Protein AF-A0A528J807-F1 (afdb_monomer_lite)

Foldseek 3Di:
DDDDDPDDDPDDPDDDQKDFLVRVCVVVVHDSVVVVVCCVVVLAPFFDDDPPGTIDGPVRRVVSVVVDDDPPDDDDPVVVVVVVVVPPDDDQDFAPQRHGDFPPDPPTPVVVVCVVLVHDRNPDHPVVVVVSVVVVVVVVLVCLLVDDDDPLLLQQLVQLPVVNAFDWDFPVSRPSCDPVSQSSCVSNVQKDFDADPVGRVDTGTIGGHPVNNVVNVVVVVVVD

Sequence (224 aa):
MIKSKAQVQGSRPSFRLALSRNDLAIAIGVSTSSIDVMVTEGALPPPRKWHSRKLWLIAEVEAHLNEWPVDGEERTPNQIDAILDRHKPQEQQTGPGGYAIPSGNKDDWLQRYYDRLGFDPHTMGHDEMRELHKAAEQRWLASIPGSPLLRLERQALTQLAEHGPSVQVNTRDIKNCGPNTQDRLRARGYLETVPHHKYPESVGALILTDAGYAAFRELDAKQS

Radius of gyration: 32.48 Å; chains: 1; bounding box: 89×44×78 Å

pLDDT: mean 81.95, std 13.63, range [36.12, 95.0]

Structure (mmCIF, N/CA/C/O backbone):
data_AF-A0A528J807-F1
#
_entry.id   AF-A0A528J807-F1
#
loop_
_atom_site.group_PDB
_atom_site.id
_atom_site.type_symbol
_atom_site.label_atom_id
_atom_site.label_alt_id
_atom_site.label_comp_id
_atom_site.label_asym_id
_atom_site.label_entity_id
_atom_site.label_seq_id
_atom_site.pdbx_PDB_ins_code
_atom_site.Cartn_x
_atom_site.Cartn_y
_atom_site.Cartn_z
_atom_site.occupancy
_atom_site.B_iso_or_equiv
_atom_site.auth_seq_id
_atom_site.auth_comp_id
_atom_site.auth_asym_id
_atom_site.auth_atom_id
_atom_site.pdbx_PDB_model_num
ATOM 1 N N . MET A 1 1 ? 66.467 22.686 16.097 1.00 36.12 1 MET A N 1
ATOM 2 C CA . MET A 1 1 ? 65.726 21.421 15.886 1.00 36.12 1 MET A CA 1
ATOM 3 C C . MET A 1 1 ? 64.394 21.740 15.219 1.00 36.12 1 MET A C 1
ATOM 5 O O . MET A 1 1 ? 63.486 22.196 15.897 1.00 36.12 1 MET A O 1
ATOM 9 N N . ILE A 1 2 ? 64.289 21.557 13.902 1.00 38.75 2 ILE A N 1
ATOM 10 C CA . ILE A 1 2 ? 63.041 21.736 13.143 1.00 38.75 2 ILE A CA 1
ATOM 11 C C . ILE A 1 2 ? 62.663 20.349 12.621 1.00 38.75 2 ILE A C 1
ATOM 13 O O . ILE A 1 2 ? 63.442 19.725 11.904 1.00 38.75 2 ILE A O 1
ATOM 17 N N . LYS A 1 3 ? 61.518 19.818 13.061 1.00 40.81 3 LYS A N 1
ATOM 18 C CA . LYS A 1 3 ? 61.021 18.503 12.636 1.00 40.81 3 LYS A CA 1
ATOM 19 C C . LYS A 1 3 ? 60.390 18.630 11.247 1.00 40.81 3 LYS A C 1
ATOM 21 O O . LYS A 1 3 ? 59.252 19.074 11.137 1.00 40.81 3 LYS A O 1
ATOM 26 N N . SER A 1 4 ? 61.097 18.195 10.209 1.00 41.31 4 SER A N 1
ATOM 27 C CA . SER A 1 4 ? 60.498 17.944 8.894 1.00 41.31 4 SER A CA 1
ATOM 28 C C . SER A 1 4 ? 59.750 16.610 8.922 1.00 41.31 4 SER A C 1
ATOM 30 O O . SER A 1 4 ? 60.365 15.548 8.991 1.00 41.31 4 SER A O 1
ATOM 32 N N . LYS A 1 5 ? 58.414 16.652 8.869 1.00 44.94 5 LYS A N 1
ATOM 33 C CA . LYS A 1 5 ? 57.589 15.493 8.499 1.00 44.94 5 LYS A CA 1
ATOM 34 C C . LYS A 1 5 ? 57.537 15.433 6.972 1.00 44.94 5 LYS A C 1
ATOM 36 O O . LYS A 1 5 ? 56.722 16.109 6.356 1.00 44.94 5 LYS A O 1
ATOM 41 N N . ALA A 1 6 ? 58.409 14.632 6.368 1.00 46.41 6 ALA A N 1
ATOM 42 C CA . ALA A 1 6 ? 58.211 14.185 4.996 1.00 46.41 6 ALA A CA 1
ATOM 43 C C . ALA A 1 6 ? 57.106 13.121 5.015 1.00 46.41 6 ALA A C 1
ATOM 45 O O . ALA A 1 6 ? 57.299 12.020 5.533 1.00 46.41 6 ALA A O 1
ATOM 46 N N . GLN A 1 7 ? 55.921 13.481 4.526 1.00 43.28 7 GLN A N 1
ATOM 47 C CA . GLN A 1 7 ? 54.816 12.548 4.371 1.00 43.28 7 GLN A CA 1
ATOM 48 C C . GLN A 1 7 ? 54.927 11.903 2.987 1.00 43.28 7 GLN A C 1
ATOM 50 O O . GLN A 1 7 ? 54.874 12.574 1.961 1.00 43.28 7 GLN A O 1
ATOM 55 N N . VAL A 1 8 ? 55.123 10.588 2.992 1.00 50.47 8 VAL A N 1
ATOM 56 C CA . VAL A 1 8 ? 55.092 9.712 1.822 1.00 50.47 8 VAL A CA 1
ATOM 57 C C . VAL A 1 8 ? 53.735 9.864 1.127 1.00 50.47 8 VAL A C 1
ATOM 59 O O . VAL A 1 8 ? 52.706 9.561 1.727 1.00 50.47 8 VAL A O 1
ATOM 62 N N . GLN A 1 9 ? 53.717 10.307 -0.131 1.00 46.09 9 GLN A N 1
ATOM 63 C CA . GLN A 1 9 ? 52.536 10.223 -0.994 1.00 46.09 9 GLN A CA 1
ATOM 64 C C . GLN A 1 9 ? 52.873 9.444 -2.264 1.00 46.09 9 GLN A C 1
ATOM 66 O O . GLN A 1 9 ? 53.122 10.000 -3.327 1.00 46.09 9 GLN A O 1
ATOM 71 N N . GLY A 1 10 ? 52.831 8.119 -2.144 1.00 54.16 10 GLY A N 1
ATOM 72 C CA . GLY A 1 10 ? 52.397 7.278 -3.251 1.00 54.16 10 GLY A CA 1
ATOM 73 C C . GLY A 1 10 ? 50.872 7.239 -3.229 1.00 54.16 10 GLY A C 1
ATOM 74 O O . GLY A 1 10 ? 50.296 6.448 -2.489 1.00 54.16 10 GLY A O 1
ATOM 75 N N . SER A 1 11 ? 50.212 8.109 -3.993 1.00 50.88 11 SER A N 1
ATOM 76 C CA . SER A 1 11 ? 48.769 8.013 -4.224 1.00 50.88 11 SER A CA 1
ATOM 77 C C . SER A 1 11 ? 48.566 7.444 -5.621 1.00 50.88 11 SER A C 1
ATOM 79 O O . SER A 1 11 ? 48.770 8.141 -6.613 1.00 50.88 11 SER A O 1
ATOM 81 N N . ARG A 1 12 ? 48.211 6.158 -5.722 1.00 49.75 12 ARG A N 1
ATOM 82 C CA . ARG A 1 12 ? 47.624 5.644 -6.967 1.00 49.75 12 ARG A CA 1
ATOM 83 C C . ARG A 1 12 ? 46.365 6.482 -7.225 1.00 49.75 12 ARG A C 1
ATOM 85 O O . ARG A 1 12 ? 45.580 6.623 -6.285 1.00 49.75 12 ARG A O 1
ATOM 92 N N . PRO A 1 13 ? 46.157 7.058 -8.421 1.00 56.09 13 PRO A N 1
ATOM 93 C CA . PRO A 1 13 ? 44.942 7.813 -8.678 1.00 56.09 13 PRO A CA 1
ATOM 94 C C . PRO A 1 13 ? 43.745 6.890 -8.448 1.00 56.09 13 PRO A C 1
ATOM 96 O O . PRO A 1 13 ? 43.687 5.788 -8.995 1.00 56.09 13 PRO A O 1
ATOM 99 N N . SER A 1 14 ? 42.823 7.315 -7.584 1.00 60.38 14 SER A N 1
ATOM 100 C CA . SER A 1 14 ? 41.566 6.612 -7.345 1.00 60.38 14 SER A CA 1
ATOM 101 C C . SER A 1 14 ? 40.900 6.338 -8.690 1.00 60.38 14 SER A C 1
ATOM 103 O O . SER A 1 14 ? 40.744 7.273 -9.478 1.00 60.38 14 SER A O 1
ATOM 105 N N . PHE A 1 15 ? 40.509 5.090 -8.957 1.00 62.94 15 PHE A N 1
ATOM 106 C CA . PHE A 1 15 ? 39.756 4.747 -10.163 1.00 62.94 15 PHE A CA 1
ATOM 107 C C . PHE A 1 15 ? 38.496 5.619 -10.214 1.00 62.94 15 PHE A C 1
ATOM 109 O O . PHE A 1 15 ? 37.601 5.491 -9.375 1.00 62.94 15 PHE A O 1
ATOM 116 N N . ARG A 1 16 ? 38.455 6.569 -11.151 1.00 76.38 16 ARG A N 1
ATOM 117 C CA . ARG A 1 16 ? 37.279 7.411 -11.374 1.00 76.38 16 ARG A CA 1
ATOM 118 C C . ARG A 1 16 ? 36.367 6.663 -12.334 1.00 76.38 16 ARG A C 1
ATOM 120 O O . ARG A 1 16 ? 36.826 6.192 -13.359 1.00 76.38 16 ARG A O 1
ATOM 127 N N . LEU A 1 17 ? 35.086 6.543 -11.997 1.00 84.31 17 LEU A N 1
ATOM 128 C CA . LEU A 1 17 ? 34.081 5.946 -12.890 1.00 84.31 17 LEU A CA 1
ATOM 129 C C . LEU A 1 17 ? 33.379 7.002 -13.754 1.00 84.31 17 LEU A C 1
ATOM 131 O O . LEU A 1 17 ? 32.811 6.683 -14.796 1.00 84.31 17 LEU A O 1
ATOM 135 N N . ALA A 1 18 ? 33.421 8.263 -13.319 1.00 88.06 18 ALA A N 1
ATOM 136 C CA . ALA A 1 18 ? 32.787 9.375 -14.001 1.00 88.06 18 ALA A CA 1
ATOM 137 C C . ALA A 1 18 ? 33.628 10.653 -13.908 1.00 88.06 18 ALA A C 1
ATOM 139 O O . ALA A 1 18 ? 34.333 10.876 -12.918 1.00 88.06 18 ALA A O 1
ATOM 140 N N . LEU A 1 19 ? 33.510 11.502 -14.926 1.00 90.38 19 LEU A N 1
ATOM 141 C CA . LEU A 1 19 ? 34.183 12.790 -15.041 1.00 90.38 19 LEU A CA 1
ATOM 142 C C . LEU A 1 19 ? 33.174 13.930 -14.907 1.00 90.38 19 LEU A C 1
ATOM 144 O O . LEU A 1 19 ? 32.055 13.871 -15.427 1.00 90.38 19 LEU A O 1
ATOM 148 N N . SER A 1 20 ? 33.580 14.985 -14.198 1.00 91.56 20 SER A N 1
ATOM 149 C CA . SER A 1 20 ? 32.882 16.267 -14.264 1.00 91.56 20 SER A CA 1
ATOM 150 C C . SER A 1 20 ? 33.166 16.944 -15.607 1.00 91.56 20 SER A C 1
ATOM 152 O O . SER A 1 20 ?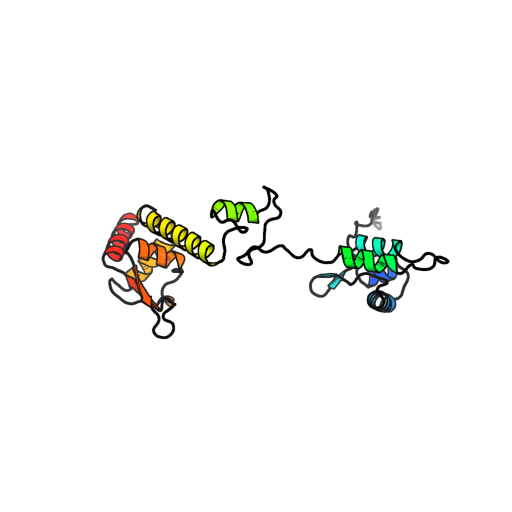 34.134 16.605 -16.284 1.00 91.56 20 SER A O 1
ATOM 154 N N . ARG A 1 21 ? 32.367 17.951 -15.978 1.00 90.88 21 ARG A N 1
ATOM 155 C CA . ARG A 1 21 ? 32.590 18.731 -17.210 1.00 90.88 21 ARG A CA 1
ATOM 156 C C . ARG A 1 21 ? 34.025 19.264 -17.329 1.00 90.88 21 ARG A C 1
ATOM 158 O O . ARG A 1 21 ? 34.594 19.239 -18.413 1.00 90.88 21 ARG A O 1
ATOM 165 N N . ASN A 1 22 ? 34.598 19.738 -16.222 1.00 89.88 22 ASN A N 1
ATOM 166 C CA . ASN A 1 22 ? 35.954 20.287 -16.208 1.00 89.88 22 ASN A CA 1
ATOM 167 C C . ASN A 1 22 ? 37.004 19.184 -16.349 1.00 89.88 22 ASN A C 1
ATOM 169 O O . ASN A 1 22 ? 37.944 19.345 -17.117 1.00 89.88 22 ASN A O 1
ATOM 173 N N . ASP A 1 23 ? 36.828 18.059 -15.650 1.00 89.62 23 ASP A N 1
ATOM 174 C CA . ASP A 1 23 ? 37.752 16.928 -15.773 1.00 89.62 23 ASP A CA 1
ATOM 175 C C . ASP A 1 23 ? 37.720 16.333 -17.188 1.00 89.62 23 ASP A C 1
ATOM 177 O O . ASP A 1 23 ? 38.763 15.975 -17.720 1.00 89.62 23 ASP A O 1
ATOM 181 N N . LEU A 1 24 ? 36.538 16.263 -17.811 1.00 90.69 24 LEU A N 1
ATOM 182 C CA . LEU A 1 24 ? 36.368 15.782 -19.182 1.00 90.69 24 LEU A CA 1
ATOM 183 C C . LEU A 1 24 ? 37.059 16.704 -20.195 1.00 90.69 24 LEU A C 1
ATOM 185 O O . LEU A 1 24 ? 37.769 16.229 -21.075 1.00 90.69 24 LEU A O 1
ATOM 189 N N . ALA A 1 25 ? 36.895 18.019 -20.036 1.00 91.62 25 ALA A N 1
ATOM 190 C CA . ALA A 1 25 ? 37.569 19.016 -20.864 1.00 91.62 25 ALA A CA 1
ATOM 191 C C . ALA A 1 25 ? 39.100 18.892 -20.766 1.00 91.62 25 ALA A C 1
ATOM 193 O O . ALA A 1 25 ? 39.785 18.880 -21.786 1.00 91.62 25 ALA A O 1
ATOM 194 N N . ILE A 1 26 ? 39.626 18.714 -19.547 1.00 90.69 26 ILE A N 1
ATOM 195 C CA . ILE A 1 26 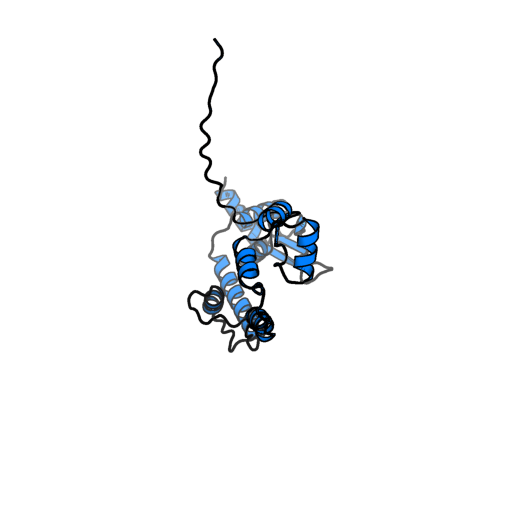? 41.060 18.497 -19.307 1.00 90.69 26 ILE A CA 1
ATOM 196 C C . ILE A 1 26 ? 41.532 17.176 -19.927 1.00 90.69 26 ILE A C 1
ATOM 198 O O . ILE A 1 26 ? 42.592 17.149 -20.542 1.00 90.69 26 ILE A O 1
ATOM 202 N N . ALA A 1 27 ? 40.757 16.097 -19.782 1.00 88.19 27 ALA A N 1
ATOM 203 C CA . ALA A 1 27 ? 41.124 14.774 -20.283 1.00 88.19 27 ALA A CA 1
ATOM 204 C C . ALA A 1 27 ? 41.200 14.716 -21.817 1.00 88.19 27 ALA A C 1
ATOM 206 O O . ALA A 1 27 ? 42.088 14.062 -22.352 1.00 88.19 27 ALA A O 1
ATOM 207 N N . ILE A 1 28 ? 40.294 15.411 -22.511 1.00 88.12 28 ILE A N 1
ATOM 208 C CA . ILE A 1 28 ? 40.266 15.476 -23.982 1.00 88.12 28 ILE A CA 1
ATOM 209 C C . ILE A 1 28 ? 41.215 16.570 -24.513 1.00 88.12 28 ILE A C 1
ATOM 211 O O . ILE A 1 28 ? 41.674 16.495 -25.648 1.00 88.12 28 ILE A O 1
ATOM 215 N N . GLY A 1 29 ? 41.539 17.580 -23.699 1.00 90.44 29 GLY A N 1
ATOM 216 C CA . GLY A 1 29 ? 42.381 18.711 -24.104 1.00 90.44 29 GLY A CA 1
ATOM 217 C C . GLY A 1 29 ? 41.613 19.829 -24.817 1.00 90.44 29 GLY A C 1
ATOM 218 O O . GLY A 1 29 ? 42.177 20.532 -25.651 1.00 90.44 29 GLY A O 1
ATOM 219 N N . VAL A 1 30 ? 40.328 20.009 -24.496 1.00 91.69 30 VAL A N 1
ATOM 220 C CA . VAL A 1 30 ? 39.450 21.031 -25.095 1.00 91.69 30 VAL A CA 1
ATOM 221 C C . VAL A 1 30 ? 38.915 22.010 -24.050 1.00 91.69 30 VAL A C 1
ATOM 223 O O . VAL A 1 30 ? 39.024 21.794 -22.844 1.00 91.69 30 VAL A O 1
ATOM 226 N N . SER A 1 31 ? 38.310 23.111 -24.503 1.00 92.00 31 SER A N 1
ATOM 227 C CA . SER A 1 31 ? 37.643 24.053 -23.599 1.00 92.00 31 SER A CA 1
ATOM 228 C C . SER A 1 31 ? 36.352 23.463 -23.020 1.00 92.00 31 SER A C 1
ATOM 230 O O . SER A 1 31 ? 35.681 22.633 -23.638 1.00 92.00 31 SER A O 1
ATOM 232 N N . THR A 1 32 ? 35.943 23.930 -21.840 1.00 89.81 32 THR A N 1
ATOM 233 C CA . THR A 1 32 ? 34.692 23.475 -21.217 1.00 89.81 32 THR A CA 1
ATOM 234 C C . THR A 1 32 ? 33.466 23.832 -22.053 1.00 89.81 32 THR A C 1
ATOM 236 O O . THR A 1 32 ? 32.495 23.078 -22.026 1.00 89.81 32 THR A O 1
ATOM 239 N N . SER A 1 33 ? 33.475 24.942 -22.799 1.00 89.06 33 SER A N 1
ATOM 240 C CA . SER A 1 33 ? 32.413 25.308 -23.749 1.00 89.06 33 SER A CA 1
ATOM 241 C C . SER A 1 33 ? 32.377 24.385 -24.964 1.00 89.06 33 SER A C 1
ATOM 243 O O . SER A 1 33 ? 31.288 24.007 -25.382 1.00 89.06 33 SER A O 1
ATOM 245 N N . SER A 1 34 ? 33.537 23.950 -25.468 1.00 89.00 34 SER A N 1
ATOM 246 C CA . SER A 1 34 ? 33.618 22.986 -26.575 1.00 89.00 34 SER A CA 1
ATOM 247 C C . SER A 1 34 ? 32.953 21.656 -26.231 1.00 89.00 34 SER A C 1
ATOM 249 O O . SER A 1 34 ? 32.291 21.086 -27.084 1.00 89.00 34 SER A O 1
ATOM 251 N N . ILE A 1 35 ? 33.032 21.200 -24.976 1.00 90.69 35 ILE A N 1
ATOM 252 C CA . ILE A 1 35 ? 32.328 19.982 -24.540 1.00 90.69 35 ILE A CA 1
ATOM 253 C C . ILE A 1 35 ? 30.813 20.088 -24.754 1.00 90.69 35 ILE A C 1
ATOM 255 O O . ILE A 1 35 ? 30.203 19.134 -25.224 1.00 90.69 35 ILE A O 1
ATOM 259 N N . ASP A 1 36 ? 30.195 21.229 -24.434 1.00 88.00 36 ASP A N 1
ATOM 260 C CA . ASP A 1 36 ? 28.750 21.391 -24.647 1.00 88.00 36 ASP A CA 1
ATOM 261 C C . ASP A 1 36 ? 28.414 21.349 -26.147 1.00 88.00 36 ASP A C 1
ATOM 263 O O . ASP A 1 36 ? 27.433 20.714 -26.525 1.00 88.00 36 ASP A O 1
ATOM 267 N N . VAL A 1 37 ? 29.252 21.968 -26.988 1.00 88.50 37 VAL A N 1
ATOM 268 C CA . VAL A 1 37 ? 29.098 21.956 -28.452 1.00 88.50 37 VAL A CA 1
ATOM 269 C C . VAL A 1 37 ? 29.221 20.533 -29.006 1.00 88.50 37 VAL A C 1
ATOM 271 O O . VAL A 1 37 ? 28.358 20.079 -29.750 1.00 88.50 37 VAL A O 1
ATOM 274 N N . MET A 1 38 ? 30.216 19.773 -28.553 1.00 83.69 38 MET A N 1
ATOM 275 C CA . MET A 1 38 ? 30.430 18.384 -28.970 1.00 83.69 38 MET A CA 1
ATOM 276 C C . MET A 1 38 ? 29.285 17.462 -28.547 1.00 83.69 38 MET A C 1
ATOM 278 O O . MET A 1 38 ? 28.947 16.526 -29.266 1.00 83.69 38 MET A O 1
ATOM 282 N N . VAL A 1 39 ? 28.652 17.729 -27.403 1.00 88.62 39 VAL A N 1
ATOM 283 C CA . VAL A 1 39 ? 27.429 17.020 -27.003 1.00 88.62 39 VAL A CA 1
ATOM 284 C C . VAL A 1 39 ? 26.259 17.397 -27.913 1.00 88.62 39 VAL A C 1
ATOM 286 O O . VAL A 1 39 ? 25.484 16.523 -28.290 1.00 88.62 39 VAL A O 1
ATOM 289 N N . THR A 1 40 ? 26.120 18.672 -28.297 1.00 84.88 40 THR A N 1
ATOM 290 C CA . THR A 1 40 ? 25.054 19.090 -29.227 1.00 84.88 40 THR A CA 1
ATOM 291 C C . THR A 1 40 ? 25.244 18.558 -30.645 1.00 84.88 40 THR A C 1
ATOM 293 O O . THR A 1 40 ? 24.260 18.255 -31.311 1.00 84.88 40 THR A O 1
ATOM 296 N N . GLU A 1 41 ? 26.488 18.396 -31.089 1.00 80.19 41 GLU A N 1
ATOM 297 C CA . GLU A 1 41 ? 26.848 17.842 -32.400 1.00 80.19 41 GLU A CA 1
ATOM 298 C C . GLU A 1 41 ? 26.832 16.304 -32.420 1.00 80.19 41 GLU A C 1
ATOM 300 O O . GLU A 1 41 ? 27.034 15.695 -33.468 1.00 80.19 41 GLU A O 1
ATOM 305 N N . GLY A 1 42 ? 26.599 15.661 -31.269 1.00 82.12 42 GLY A N 1
ATOM 306 C CA . GLY A 1 42 ? 26.588 14.203 -31.136 1.00 82.12 42 GLY A CA 1
ATOM 307 C C . GLY A 1 42 ? 27.976 13.555 -31.168 1.00 82.12 42 GLY A C 1
ATOM 308 O O . GLY A 1 42 ? 28.079 12.338 -31.276 1.00 82.12 42 GLY A O 1
ATOM 309 N N . ALA A 1 43 ? 29.052 14.338 -31.063 1.00 82.19 43 ALA A N 1
ATOM 310 C CA . ALA A 1 43 ? 30.418 13.828 -30.958 1.00 82.19 43 ALA A CA 1
ATOM 311 C C . ALA A 1 43 ? 30.730 13.248 -29.564 1.00 82.19 43 ALA A C 1
ATOM 313 O O . ALA A 1 43 ? 31.622 12.414 -29.429 1.00 82.19 43 ALA A O 1
ATOM 314 N N . LEU A 1 44 ? 30.003 13.666 -28.522 1.00 87.94 44 LEU A N 1
ATOM 315 C CA . LEU A 1 44 ? 30.109 13.125 -27.162 1.00 87.94 44 LEU A CA 1
ATOM 316 C C . LEU A 1 44 ? 28.733 12.733 -26.607 1.00 87.94 44 LEU A C 1
ATOM 318 O O . LEU A 1 44 ? 27.731 13.361 -26.959 1.00 87.94 44 LEU A O 1
ATOM 322 N N . PRO A 1 45 ? 28.671 11.760 -25.676 1.00 89.25 45 PRO A N 1
ATOM 323 C CA . PRO A 1 45 ? 27.409 11.344 -25.086 1.00 89.25 45 PRO A CA 1
ATOM 324 C C . PRO A 1 45 ? 26.811 12.449 -24.197 1.00 89.25 45 PRO A C 1
ATOM 326 O O . PRO A 1 45 ? 27.544 13.253 -23.601 1.00 89.25 45 PRO A O 1
ATOM 329 N N . PRO A 1 46 ? 25.476 12.489 -24.044 1.00 90.12 46 PRO A N 1
ATOM 330 C CA . PRO A 1 46 ? 24.827 13.437 -23.151 1.00 90.12 46 PRO A CA 1
ATOM 331 C C . PRO A 1 46 ? 25.190 13.160 -21.680 1.00 90.12 46 PRO A C 1
ATOM 333 O O . PRO A 1 46 ? 25.313 12.005 -21.270 1.00 90.12 46 PRO A O 1
ATOM 336 N N . PRO A 1 47 ? 25.319 14.201 -20.834 1.00 92.25 47 PRO A N 1
ATOM 337 C CA . PRO A 1 47 ? 25.657 14.017 -19.429 1.00 92.25 47 PRO A CA 1
ATOM 338 C C . PRO A 1 47 ? 24.546 13.312 -18.657 1.00 92.25 47 PRO A C 1
ATOM 340 O O . PRO A 1 47 ? 23.373 13.698 -18.722 1.00 92.25 47 PRO A O 1
ATOM 343 N N . ARG A 1 48 ? 24.939 12.388 -17.781 1.00 90.56 48 ARG A N 1
ATOM 344 C CA . ARG A 1 48 ? 24.062 11.861 -16.736 1.00 90.56 48 ARG A CA 1
ATOM 345 C C . ARG A 1 48 ? 23.919 12.895 -15.623 1.00 90.56 48 ARG A C 1
ATOM 347 O O . ARG A 1 48 ? 24.879 13.565 -15.232 1.00 90.56 48 ARG A O 1
ATOM 354 N N . LYS A 1 49 ? 22.700 13.046 -15.108 1.00 91.75 49 LYS A N 1
ATOM 355 C CA . LYS A 1 49 ? 22.391 13.994 -14.032 1.00 91.75 49 LYS A CA 1
ATOM 356 C C . LYS A 1 49 ? 22.340 13.262 -12.694 1.00 91.75 49 LYS A C 1
ATOM 358 O O . LYS A 1 49 ? 21.519 12.369 -12.517 1.00 91.75 49 LYS A O 1
ATOM 363 N N . TRP A 1 50 ? 23.184 13.672 -11.749 1.00 85.56 50 TRP A N 1
ATOM 364 C CA . TRP A 1 50 ? 23.097 13.274 -10.342 1.00 85.56 50 TRP A CA 1
ATOM 365 C C . TRP A 1 50 ? 22.815 14.518 -9.499 1.00 85.56 50 TRP A C 1
ATOM 367 O O . TRP A 1 50 ? 23.690 15.371 -9.320 1.00 85.56 50 TRP A O 1
ATOM 377 N N . HIS A 1 51 ? 21.578 14.651 -9.015 1.00 88.56 51 HIS A N 1
ATOM 378 C CA . HIS A 1 51 ? 21.049 15.906 -8.469 1.00 88.56 51 HIS A CA 1
ATOM 379 C C . HIS A 1 51 ? 21.297 17.085 -9.431 1.00 88.56 51 HIS A C 1
ATOM 381 O O . HIS A 1 51 ? 20.822 17.074 -10.564 1.00 88.56 51 HIS A O 1
ATOM 387 N N . SER A 1 52 ? 22.060 18.092 -9.000 1.00 84.31 52 SER A N 1
ATOM 388 C CA . SER A 1 52 ? 22.433 19.264 -9.794 1.00 84.31 52 SER A CA 1
ATOM 389 C C . SER A 1 52 ? 23.707 19.074 -10.628 1.00 84.31 52 SER A C 1
ATOM 391 O O . SER A 1 52 ? 24.087 19.977 -11.373 1.00 84.31 52 SER A O 1
ATOM 393 N N . ARG A 1 53 ? 24.392 17.926 -10.518 1.00 84.94 53 ARG A N 1
ATOM 394 C CA . ARG A 1 53 ? 25.685 17.683 -11.174 1.00 84.94 53 ARG A CA 1
ATOM 395 C C . ARG A 1 53 ? 25.517 16.946 -12.497 1.00 84.94 53 ARG A C 1
ATOM 397 O O . ARG A 1 53 ? 24.752 15.989 -12.592 1.00 84.94 53 ARG A O 1
ATOM 404 N N . LYS A 1 54 ? 26.289 17.378 -13.493 1.00 92.12 54 LYS A N 1
ATOM 405 C CA . LYS A 1 54 ? 26.456 16.705 -14.785 1.00 92.12 54 LYS A CA 1
ATOM 406 C C . LYS A 1 54 ? 27.713 15.839 -14.736 1.00 92.12 54 LYS A C 1
ATOM 408 O O . LYS A 1 54 ? 28.789 16.359 -14.433 1.00 92.12 54 LYS A O 1
ATOM 413 N N . LEU A 1 55 ? 27.554 14.548 -15.002 1.00 92.44 55 LEU A N 1
ATOM 414 C CA . LEU A 1 55 ? 28.612 13.546 -14.960 1.00 92.44 55 LEU A CA 1
ATOM 415 C C . LEU A 1 55 ? 28.626 12.749 -16.265 1.00 92.44 55 LEU A C 1
ATOM 417 O O . LEU A 1 55 ? 27.570 12.370 -16.771 1.00 92.44 55 LEU A O 1
ATOM 421 N N . TRP A 1 56 ? 29.820 12.462 -16.768 1.00 92.56 56 TRP A N 1
ATOM 422 C CA . TRP A 1 56 ? 30.038 11.588 -17.918 1.00 92.56 56 TRP A CA 1
ATOM 423 C C . TRP A 1 56 ? 30.702 10.306 -17.454 1.00 92.56 56 TRP A C 1
ATOM 425 O O . TRP A 1 56 ? 31.688 10.370 -16.722 1.00 92.56 56 TRP A O 1
ATOM 435 N N . LEU A 1 57 ? 30.170 9.151 -17.848 1.00 91.00 57 LEU A N 1
ATOM 436 C CA . LEU A 1 57 ? 30.809 7.875 -17.544 1.00 91.00 57 LEU A CA 1
ATOM 437 C C . LEU A 1 57 ? 32.030 7.695 -18.438 1.00 91.00 57 LEU A C 1
ATOM 439 O O . LEU A 1 57 ? 31.947 7.919 -19.643 1.00 91.00 57 LEU A O 1
ATOM 443 N N . ILE A 1 58 ? 33.147 7.267 -17.850 1.00 88.38 58 ILE A N 1
ATOM 444 C CA . ILE A 1 58 ? 34.400 7.102 -18.599 1.00 88.38 58 ILE A CA 1
ATOM 445 C C . ILE A 1 58 ? 34.223 6.085 -19.727 1.00 88.38 58 ILE A C 1
ATOM 447 O O . ILE A 1 58 ? 34.557 6.392 -20.861 1.00 88.38 58 ILE A O 1
ATOM 451 N N . ALA A 1 59 ? 33.588 4.945 -19.447 1.00 84.75 59 ALA A N 1
ATOM 452 C CA . ALA A 1 59 ? 33.355 3.903 -20.447 1.00 84.75 59 ALA A CA 1
ATOM 453 C C . ALA A 1 59 ? 32.526 4.386 -21.655 1.00 84.75 59 ALA A C 1
ATOM 455 O O . ALA A 1 59 ? 32.791 3.987 -22.783 1.00 84.75 59 ALA A O 1
ATOM 456 N N . GLU A 1 60 ? 31.534 5.258 -21.440 1.00 83.81 60 GLU A N 1
ATOM 457 C CA . GLU A 1 60 ? 30.707 5.800 -22.531 1.00 83.81 60 GLU A CA 1
ATOM 458 C C . GLU A 1 60 ? 31.486 6.806 -23.381 1.00 83.81 60 GLU A C 1
ATOM 460 O O . GLU A 1 60 ? 31.356 6.815 -24.604 1.00 83.81 60 GLU A O 1
ATOM 465 N N . VAL A 1 61 ? 32.304 7.642 -22.733 1.00 87.62 61 VAL A N 1
ATOM 466 C CA . VAL A 1 61 ? 33.179 8.602 -23.415 1.00 87.62 61 VAL A CA 1
ATOM 467 C C . VAL A 1 61 ? 34.258 7.872 -24.211 1.00 87.62 61 VAL A C 1
ATOM 469 O O . VAL A 1 61 ? 34.464 8.204 -25.370 1.00 87.62 61 VAL A O 1
ATOM 472 N N . GLU A 1 62 ? 34.911 6.864 -23.630 1.00 85.81 62 GLU A N 1
ATOM 473 C CA . GLU A 1 62 ? 35.913 6.040 -24.318 1.00 85.81 62 GLU A CA 1
ATOM 474 C C . GLU A 1 62 ? 35.321 5.330 -25.539 1.00 85.81 62 GLU A C 1
ATOM 476 O O . GLU A 1 62 ? 35.944 5.327 -26.598 1.00 85.81 62 GLU A O 1
ATOM 481 N N . ALA A 1 63 ? 34.105 4.784 -25.425 1.00 83.06 63 ALA A N 1
ATOM 482 C CA . ALA A 1 63 ? 33.407 4.189 -26.561 1.00 83.06 63 ALA A CA 1
ATOM 483 C C . ALA A 1 63 ? 33.183 5.209 -27.689 1.00 83.06 63 ALA A C 1
ATOM 485 O O . ALA A 1 63 ? 33.542 4.933 -28.828 1.00 83.06 63 ALA A O 1
ATOM 486 N N . HIS A 1 64 ? 32.695 6.414 -27.369 1.00 82.75 64 HIS A N 1
ATOM 487 C CA . HIS A 1 64 ? 32.489 7.462 -28.376 1.00 82.75 64 HIS A CA 1
ATOM 488 C C . HIS A 1 64 ? 33.800 7.931 -29.009 1.00 82.75 64 HIS A C 1
ATOM 490 O O . HIS A 1 64 ? 33.843 8.136 -30.215 1.00 82.75 64 HIS A O 1
ATOM 496 N N . LEU A 1 65 ? 34.871 8.080 -28.223 1.00 84.94 65 LEU A N 1
ATOM 497 C CA . LEU A 1 65 ? 36.185 8.467 -28.743 1.00 84.94 65 LEU A CA 1
ATOM 498 C C . LEU A 1 65 ? 36.763 7.406 -29.687 1.00 84.94 65 LEU A C 1
ATOM 500 O O . LEU A 1 65 ? 37.369 7.761 -30.692 1.00 84.94 65 LEU A O 1
ATOM 504 N N . ASN A 1 66 ? 36.554 6.120 -29.397 1.00 84.25 66 ASN A N 1
ATOM 505 C CA . ASN A 1 66 ? 36.969 5.029 -30.284 1.00 84.25 66 ASN A CA 1
ATOM 506 C C . ASN A 1 66 ? 36.152 4.976 -31.586 1.00 84.25 66 ASN A C 1
ATOM 508 O O . ASN A 1 66 ? 36.629 4.441 -32.581 1.00 84.25 66 ASN A O 1
ATOM 512 N N . GLU A 1 67 ? 34.931 5.510 -31.577 1.00 79.00 67 GLU A N 1
ATOM 513 C CA . GLU A 1 67 ? 34.053 5.611 -32.748 1.00 79.00 67 GLU A CA 1
ATOM 514 C C . GLU A 1 67 ? 34.297 6.884 -33.577 1.00 79.00 67 GLU A C 1
ATOM 516 O O . GLU A 1 67 ? 33.650 7.094 -34.609 1.00 79.00 67 GLU A O 1
ATOM 521 N N . TRP A 1 68 ? 35.195 7.771 -33.140 1.00 79.69 68 TRP A N 1
ATOM 522 C CA . TRP A 1 68 ? 35.517 8.961 -33.915 1.00 79.69 68 TRP A CA 1
ATOM 523 C C . TRP A 1 68 ? 36.229 8.594 -35.215 1.00 79.69 68 TRP A C 1
ATOM 525 O O . TRP A 1 68 ? 37.053 7.679 -35.236 1.00 79.69 68 TRP A O 1
ATOM 535 N N . PRO A 1 69 ? 35.932 9.321 -36.307 1.00 72.94 69 PRO A N 1
ATOM 536 C CA . PRO A 1 69 ? 36.635 9.109 -37.557 1.00 72.94 69 PRO A CA 1
ATOM 537 C C . PRO A 1 69 ? 38.127 9.374 -37.346 1.00 72.94 69 PRO A C 1
ATOM 539 O O . PRO A 1 69 ? 38.517 10.391 -36.765 1.00 72.94 69 PRO A O 1
ATOM 542 N N . VAL A 1 70 ? 38.954 8.449 -37.823 1.00 75.25 70 VAL A N 1
ATOM 543 C CA . VAL A 1 70 ? 40.396 8.660 -37.909 1.00 75.25 70 VAL A CA 1
ATOM 544 C C . VAL A 1 70 ? 40.653 9.601 -39.080 1.00 75.25 70 VAL A C 1
ATOM 546 O O . VAL A 1 70 ? 39.975 9.534 -40.106 1.00 75.25 70 VAL A O 1
ATOM 549 N N . ASP A 1 71 ? 41.608 10.512 -38.914 1.00 59.56 71 ASP A N 1
ATOM 550 C CA . ASP A 1 71 ? 41.963 11.482 -39.948 1.00 59.56 71 ASP A CA 1
ATOM 551 C C . ASP A 1 71 ? 42.298 10.755 -41.267 1.00 59.56 71 ASP A C 1
ATOM 553 O O . ASP A 1 71 ? 43.236 9.956 -41.323 1.00 59.56 71 ASP A O 1
ATOM 557 N N . GLY A 1 72 ? 41.482 10.979 -42.304 1.00 63.25 72 GLY A N 1
ATOM 558 C CA . GLY A 1 72 ? 41.580 10.313 -43.609 1.00 63.25 72 GLY A CA 1
ATOM 559 C C . GLY A 1 72 ? 40.550 9.211 -43.916 1.00 63.25 72 GLY A C 1
ATOM 560 O O . GLY A 1 72 ? 40.553 8.719 -45.044 1.00 63.25 72 GLY A O 1
ATOM 561 N N . GLU A 1 73 ? 39.654 8.840 -42.994 1.00 59.25 73 GLU A N 1
ATOM 562 C CA . GLU A 1 73 ? 38.561 7.884 -43.263 1.00 59.25 73 GLU A CA 1
ATOM 563 C C . GLU A 1 73 ? 37.204 8.591 -43.459 1.00 59.25 73 GLU A C 1
ATOM 565 O O . GLU A 1 73 ? 36.733 9.341 -42.601 1.00 59.25 73 GLU A O 1
ATOM 570 N N . GLU A 1 74 ? 36.540 8.351 -44.596 1.00 57.88 74 GLU A N 1
ATOM 571 C CA . GLU A 1 74 ? 35.179 8.847 -44.838 1.00 57.88 74 GLU A CA 1
ATOM 572 C C . GLU A 1 74 ? 34.157 8.087 -43.974 1.00 57.88 74 GLU A C 1
ATOM 574 O O . GLU A 1 74 ? 34.045 6.860 -44.008 1.00 57.88 74 GLU A O 1
ATOM 579 N N . ARG A 1 75 ? 33.372 8.838 -43.197 1.00 54.00 75 ARG A N 1
ATOM 580 C CA . ARG A 1 75 ? 32.353 8.329 -42.268 1.00 54.00 75 ARG A CA 1
ATOM 581 C C . ARG A 1 75 ? 31.189 7.697 -43.049 1.00 54.00 75 ARG A C 1
ATOM 583 O O . ARG A 1 75 ? 30.411 8.415 -43.675 1.00 54.00 75 ARG A O 1
ATOM 590 N N . THR A 1 76 ? 31.020 6.372 -43.013 1.00 55.19 76 THR A N 1
ATOM 591 C CA . THR A 1 76 ? 29.870 5.733 -43.684 1.00 55.19 76 THR A CA 1
ATOM 592 C C . THR A 1 76 ? 28.573 5.931 -42.875 1.00 55.19 76 THR A C 1
ATOM 594 O O . THR A 1 76 ? 28.559 5.576 -41.693 1.00 55.19 76 THR A O 1
ATOM 597 N N . PRO A 1 77 ? 27.463 6.408 -43.478 1.00 55.59 77 PRO A N 1
ATOM 598 C CA . PRO A 1 77 ? 26.183 6.666 -42.793 1.00 55.59 77 PRO A CA 1
ATOM 599 C C . PRO A 1 77 ? 25.591 5.471 -42.022 1.00 55.59 77 PRO A C 1
ATOM 601 O O . PRO A 1 77 ? 24.906 5.650 -41.021 1.00 55.59 77 PRO A O 1
ATOM 604 N N . ASN A 1 78 ? 25.913 4.243 -42.436 1.00 57.59 78 ASN A N 1
ATOM 605 C CA . ASN A 1 78 ? 25.314 3.009 -41.916 1.00 57.59 78 ASN A CA 1
ATOM 606 C C . ASN A 1 78 ? 25.641 2.689 -40.443 1.00 57.59 78 ASN A C 1
ATOM 608 O O . ASN A 1 78 ? 25.000 1.819 -39.857 1.00 57.59 78 ASN A O 1
ATOM 612 N N . GLN A 1 79 ? 26.635 3.341 -39.833 1.00 55.00 79 GLN A N 1
ATOM 613 C CA . GLN A 1 79 ? 27.020 3.057 -38.443 1.00 55.00 79 GLN A CA 1
ATOM 614 C C . GLN A 1 79 ? 26.117 3.760 -37.417 1.00 55.00 79 GLN A C 1
ATOM 616 O O . GLN A 1 79 ? 25.820 3.179 -36.375 1.00 55.00 79 GLN A O 1
ATOM 621 N N . ILE A 1 80 ? 25.627 4.966 -37.723 1.00 52.78 80 ILE A N 1
ATOM 622 C CA . ILE A 1 80 ? 24.777 5.747 -36.808 1.00 52.78 80 ILE A CA 1
ATOM 623 C C . ILE A 1 80 ? 23.380 5.120 -36.715 1.00 52.78 80 ILE A C 1
ATOM 625 O O . ILE A 1 80 ? 22.863 4.923 -35.614 1.00 52.78 80 ILE A O 1
ATOM 629 N N . ASP A 1 81 ? 22.811 4.713 -37.852 1.00 57.72 81 ASP A N 1
ATOM 630 C CA . ASP A 1 81 ? 21.499 4.057 -37.898 1.00 57.72 81 ASP A CA 1
ATOM 631 C C . ASP A 1 81 ? 21.511 2.704 -37.166 1.00 57.72 81 ASP A C 1
ATOM 633 O O . ASP A 1 81 ? 20.576 2.384 -36.434 1.00 57.72 81 ASP A O 1
ATOM 637 N N . ALA A 1 82 ? 22.610 1.945 -37.257 1.00 59.09 82 ALA A N 1
ATOM 638 C CA . ALA A 1 82 ? 22.765 0.669 -36.555 1.00 59.09 82 ALA A CA 1
ATOM 639 C C . ALA A 1 82 ? 22.869 0.817 -35.022 1.00 59.09 82 ALA A C 1
ATOM 641 O O . ALA A 1 82 ? 22.419 -0.064 -34.282 1.00 59.09 82 ALA A O 1
ATOM 642 N N . ILE A 1 83 ? 23.452 1.915 -34.529 1.00 57.78 83 ILE A N 1
ATOM 643 C CA . ILE A 1 83 ? 23.525 2.223 -33.090 1.00 57.78 83 ILE A CA 1
ATOM 644 C C . ILE A 1 83 ? 22.157 2.690 -32.576 1.00 57.78 83 ILE A C 1
ATOM 646 O O . ILE A 1 83 ? 21.711 2.243 -31.516 1.00 57.78 83 ILE A O 1
ATOM 650 N N . LEU A 1 84 ? 21.456 3.531 -33.342 1.00 58.47 84 LEU A N 1
ATOM 651 C CA . LEU A 1 84 ? 20.115 4.006 -32.994 1.00 58.47 84 LEU A CA 1
ATOM 652 C C . LEU A 1 84 ? 19.070 2.879 -33.018 1.00 58.47 84 LEU A C 1
ATOM 654 O O . LEU A 1 84 ? 18.220 2.826 -32.127 1.00 58.47 84 LEU A O 1
ATOM 658 N N . ASP A 1 85 ? 19.163 1.932 -33.956 1.00 58.00 85 ASP A N 1
ATOM 659 C CA . ASP A 1 85 ? 18.265 0.770 -34.003 1.00 58.00 85 ASP A CA 1
ATOM 660 C C . ASP A 1 85 ? 18.514 -0.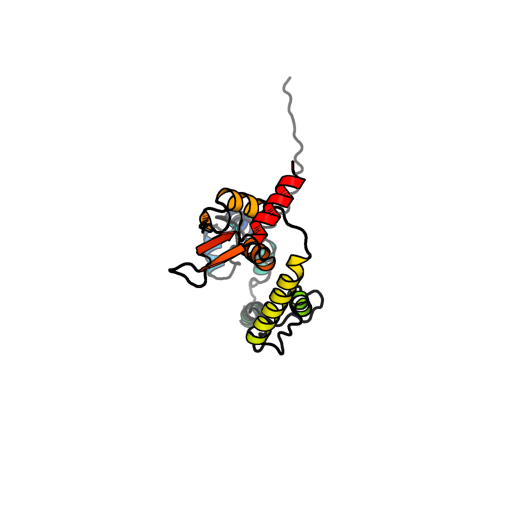232 -32.865 1.00 58.00 85 ASP A C 1
ATOM 662 O O . ASP A 1 85 ? 17.559 -0.823 -32.359 1.00 58.00 85 ASP A O 1
ATOM 666 N N . ARG A 1 86 ? 19.757 -0.379 -32.377 1.00 58.53 86 ARG A N 1
ATOM 667 C CA . ARG A 1 86 ? 20.053 -1.196 -31.179 1.00 58.53 86 ARG A CA 1
ATOM 668 C C . ARG A 1 86 ? 19.474 -0.615 -29.888 1.00 58.53 86 ARG A C 1
ATOM 670 O O . ARG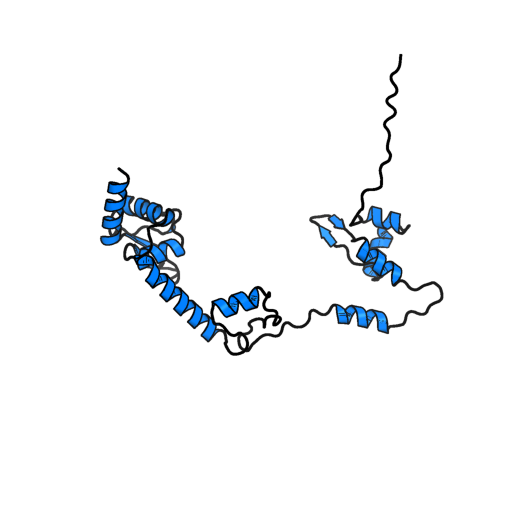 A 1 86 ? 19.274 -1.361 -28.932 1.00 58.53 86 ARG A O 1
ATOM 677 N N . HIS A 1 87 ? 19.216 0.692 -29.853 1.00 54.25 87 HIS A N 1
ATOM 678 C CA . HIS A 1 87 ? 18.680 1.394 -28.688 1.00 54.25 87 HIS A CA 1
ATOM 679 C C . HIS A 1 87 ? 17.159 1.563 -28.691 1.00 54.25 87 HIS A C 1
ATOM 681 O O . HIS A 1 87 ? 16.622 2.086 -27.709 1.00 54.25 87 HIS A O 1
ATOM 687 N N . LYS A 1 88 ? 16.442 1.105 -29.726 1.00 54.69 88 LYS A N 1
ATOM 688 C CA . LYS A 1 88 ? 14.980 1.039 -29.656 1.00 54.69 88 LYS A CA 1
ATOM 689 C C . LYS A 1 88 ? 14.594 0.054 -28.547 1.00 54.69 88 LYS A C 1
ATOM 691 O O . LYS A 1 88 ? 14.974 -1.117 -28.629 1.00 54.69 88 LYS A O 1
ATOM 696 N N . PRO A 1 89 ? 13.865 0.493 -27.502 1.00 57.31 89 PRO A N 1
ATOM 697 C CA . PRO A 1 89 ? 13.288 -0.431 -26.541 1.00 57.31 89 PRO A CA 1
ATOM 698 C C . PRO A 1 89 ? 12.448 -1.422 -27.340 1.00 57.31 89 PRO A C 1
ATOM 700 O O . PRO A 1 89 ? 11.558 -0.998 -28.076 1.00 57.31 89 PRO A O 1
ATOM 703 N N . GLN A 1 90 ? 12.763 -2.715 -27.258 1.00 60.62 90 GLN A N 1
ATOM 704 C CA . GLN A 1 90 ? 11.895 -3.727 -27.848 1.00 60.62 90 GLN A CA 1
ATOM 705 C C . GLN A 1 90 ? 10.490 -3.500 -27.293 1.00 60.62 90 GLN A C 1
ATOM 707 O O . GLN A 1 90 ? 10.318 -3.424 -26.073 1.00 60.62 90 GLN A O 1
ATOM 712 N N . GLU A 1 91 ? 9.512 -3.324 -28.183 1.00 61.59 91 GLU A N 1
ATOM 713 C CA . GLU A 1 91 ? 8.117 -3.182 -27.785 1.00 61.59 91 GLU A CA 1
ATOM 714 C C . GLU A 1 91 ? 7.751 -4.403 -26.942 1.00 61.59 91 GLU A C 1
ATOM 716 O O . GLU A 1 91 ? 7.827 -5.547 -27.397 1.00 61.59 91 GLU A O 1
ATOM 721 N N . GLN A 1 92 ? 7.453 -4.159 -25.665 1.00 65.88 92 GLN A N 1
ATOM 722 C CA . GLN A 1 92 ? 7.073 -5.214 -24.740 1.00 65.88 92 GLN A CA 1
ATOM 723 C C . GLN A 1 92 ? 5.786 -5.832 -25.269 1.00 65.88 92 GLN A C 1
ATOM 725 O O . GLN A 1 92 ? 4.778 -5.140 -25.411 1.00 65.88 92 GLN A O 1
ATOM 730 N N . GLN A 1 93 ? 5.829 -7.123 -25.592 1.00 76.31 93 GLN A N 1
ATOM 731 C CA . GLN A 1 93 ? 4.646 -7.821 -26.072 1.00 76.31 93 GLN A CA 1
ATOM 732 C C . GLN A 1 93 ? 3.592 -7.796 -24.962 1.00 76.31 93 GLN A C 1
ATOM 734 O O . GLN A 1 93 ? 3.866 -8.174 -23.821 1.00 76.31 93 GLN A O 1
ATOM 739 N N . THR A 1 94 ? 2.399 -7.311 -25.287 1.00 81.44 94 THR A N 1
ATOM 740 C CA . THR A 1 94 ? 1.263 -7.275 -24.370 1.00 81.44 94 THR A CA 1
ATOM 741 C C . THR A 1 94 ? 0.218 -8.292 -24.805 1.00 81.44 94 THR A C 1
ATOM 743 O O . THR A 1 94 ? -0.037 -8.483 -25.994 1.00 81.44 94 THR A O 1
ATOM 746 N N . GLY A 1 95 ? -0.356 -8.991 -23.828 1.00 80.69 95 GLY A N 1
ATOM 747 C CA . GLY A 1 95 ? -1.442 -9.940 -24.055 1.00 80.69 95 GLY A CA 1
ATOM 748 C C . GLY A 1 95 ? -2.784 -9.252 -24.348 1.00 80.69 95 GLY A C 1
ATOM 749 O O . GLY A 1 95 ? -2.873 -8.022 -24.314 1.00 80.69 95 GLY A O 1
ATOM 750 N N . PRO A 1 96 ? -3.866 -10.021 -24.570 1.00 79.25 96 PRO A N 1
ATOM 751 C CA . PRO A 1 96 ? -5.212 -9.491 -24.832 1.00 79.25 96 PRO A CA 1
ATOM 752 C C . PRO A 1 96 ? -5.730 -8.553 -23.726 1.00 79.25 96 PRO A C 1
ATOM 754 O O . PRO A 1 96 ? -6.542 -7.668 -23.986 1.00 79.25 96 PRO A O 1
ATOM 757 N N . GLY A 1 97 ? -5.225 -8.700 -22.499 1.00 78.88 97 GLY A N 1
ATOM 758 C CA . GLY A 1 97 ? -5.493 -7.796 -21.383 1.00 78.88 97 GLY A CA 1
ATOM 759 C C . GLY A 1 97 ? -4.534 -6.614 -21.249 1.00 78.88 97 GLY A C 1
ATOM 760 O O . GLY A 1 97 ? -4.536 -5.993 -20.202 1.00 78.88 97 GLY A O 1
ATOM 761 N N . GLY A 1 98 ? -3.655 -6.315 -22.206 1.00 83.38 98 GLY A N 1
ATOM 762 C CA . GLY A 1 98 ? -2.650 -5.252 -22.047 1.00 83.38 98 GLY A CA 1
ATOM 763 C C . GLY A 1 98 ? -1.590 -5.532 -20.968 1.00 83.38 98 GLY A C 1
ATOM 764 O O . GLY A 1 98 ? -0.765 -4.669 -20.674 1.00 83.38 98 GLY A O 1
ATOM 765 N N . TYR A 1 99 ? -1.596 -6.729 -20.377 1.00 85.12 99 TYR A N 1
ATOM 766 C CA . TYR A 1 99 ? -0.591 -7.173 -19.418 1.00 85.12 99 TYR A CA 1
ATOM 767 C C . TYR A 1 99 ? 0.697 -7.549 -20.143 1.00 85.12 99 TYR A C 1
ATOM 769 O O . TYR A 1 99 ? 0.660 -8.143 -21.222 1.00 85.12 99 TYR A O 1
ATOM 777 N N . ALA A 1 100 ? 1.835 -7.196 -19.546 1.00 84.88 100 ALA A N 1
ATOM 778 C CA . ALA A 1 100 ? 3.139 -7.512 -20.104 1.00 84.88 100 ALA A CA 1
ATOM 779 C C . ALA A 1 100 ? 3.350 -9.029 -20.122 1.00 84.88 100 ALA A C 1
ATOM 781 O O . ALA A 1 100 ? 3.196 -9.700 -19.100 1.00 84.88 100 ALA A O 1
ATOM 782 N N . ILE A 1 101 ? 3.723 -9.554 -21.285 1.00 84.12 101 ILE A N 1
ATOM 783 C CA . ILE A 1 101 ? 4.114 -10.948 -21.429 1.00 84.12 101 ILE A CA 1
ATOM 784 C C . ILE A 1 101 ? 5.514 -11.094 -20.815 1.00 84.12 101 ILE A C 1
ATOM 786 O O . ILE A 1 101 ? 6.436 -10.383 -21.231 1.00 84.12 101 ILE A O 1
ATOM 790 N N . PRO A 1 102 ? 5.696 -11.968 -19.808 1.00 83.31 102 PRO A N 1
ATOM 791 C CA . PRO A 1 102 ? 6.998 -12.195 -19.198 1.00 83.31 102 PRO A CA 1
ATOM 792 C C . PRO A 1 102 ? 8.007 -12.701 -20.224 1.00 83.31 102 PRO A C 1
ATOM 794 O O . PRO A 1 102 ? 7.654 -13.289 -21.245 1.00 83.31 102 PRO A O 1
ATOM 797 N N . SER A 1 103 ? 9.291 -12.559 -19.913 1.00 76.12 103 SER A N 1
ATOM 798 C CA . SER A 1 103 ? 10.387 -12.969 -20.804 1.00 76.12 103 SER A CA 1
ATOM 799 C C . SER A 1 103 ? 10.468 -14.483 -21.085 1.00 76.12 103 SER A C 1
ATOM 801 O O . SER A 1 103 ? 11.365 -14.926 -21.799 1.00 76.12 103 SER A O 1
ATOM 803 N N . GLY A 1 104 ? 9.581 -15.295 -20.496 1.00 71.56 104 GLY A N 1
ATOM 804 C CA . GLY A 1 104 ? 9.611 -16.761 -20.543 1.00 71.56 104 GLY A CA 1
ATOM 805 C C . GLY A 1 104 ? 10.662 -17.396 -19.623 1.00 71.56 104 GLY A C 1
ATOM 806 O O . GLY A 1 104 ? 10.711 -18.618 -19.482 1.00 71.56 104 GLY A O 1
ATOM 807 N N . ASN A 1 105 ? 11.490 -16.589 -18.953 1.00 78.00 105 ASN A N 1
ATOM 808 C CA . ASN A 1 105 ? 12.456 -17.071 -17.972 1.00 78.00 105 ASN A CA 1
ATOM 809 C C . ASN A 1 105 ? 11.753 -17.440 -16.657 1.00 78.00 105 ASN A C 1
ATOM 811 O O . ASN A 1 105 ? 11.034 -16.633 -16.078 1.00 78.00 105 ASN A O 1
ATOM 815 N N . LYS A 1 106 ? 12.028 -18.634 -16.115 1.00 69.25 106 LYS A N 1
ATOM 816 C CA . LYS A 1 106 ? 11.464 -19.089 -14.821 1.00 69.25 106 LYS A CA 1
ATOM 817 C C . LYS A 1 106 ? 11.899 -18.243 -13.612 1.00 69.25 106 LYS A C 1
ATOM 819 O O . LYS A 1 106 ? 11.265 -18.281 -12.555 1.00 69.25 106 LYS A O 1
ATOM 824 N N . ASP A 1 107 ? 12.976 -17.479 -13.764 1.00 78.19 107 ASP A N 1
ATOM 825 C CA . ASP A 1 107 ? 13.473 -16.543 -12.752 1.00 78.19 107 ASP A CA 1
ATOM 826 C C . ASP A 1 107 ? 12.927 -15.122 -12.919 1.00 78.19 107 ASP A C 1
ATOM 828 O O . ASP A 1 107 ? 13.243 -14.245 -12.115 1.00 78.19 107 ASP A O 1
ATOM 832 N N . ASP A 1 108 ? 12.066 -14.898 -13.914 1.00 84.88 108 ASP A N 1
ATOM 833 C CA . ASP A 1 108 ? 11.347 -13.643 -14.068 1.00 84.88 108 ASP A CA 1
ATOM 834 C C . ASP A 1 108 ? 10.375 -13.456 -12.893 1.00 84.88 108 ASP A C 1
ATOM 836 O O . ASP A 1 108 ? 9.513 -14.295 -12.601 1.00 84.88 108 ASP A O 1
ATOM 840 N N . TRP A 1 109 ? 10.532 -12.340 -12.184 1.00 87.31 109 TRP A N 1
ATOM 841 C CA . TRP A 1 109 ? 9.695 -11.999 -11.039 1.00 87.31 109 TRP A CA 1
ATOM 842 C C . TRP A 1 109 ? 8.225 -11.838 -11.445 1.00 87.31 109 TRP A C 1
ATOM 844 O O . TRP A 1 109 ? 7.342 -12.133 -10.635 1.00 87.31 109 TRP A O 1
ATOM 854 N N . LEU A 1 110 ? 7.968 -11.412 -12.688 1.00 86.75 110 LEU A N 1
ATOM 855 C CA . LEU A 1 110 ? 6.624 -11.194 -13.206 1.00 86.75 110 LEU A CA 1
ATOM 856 C C . LEU A 1 110 ? 5.919 -12.522 -13.501 1.00 86.75 110 LEU A C 1
ATOM 858 O O . LEU A 1 110 ? 4.775 -12.709 -13.089 1.00 86.75 110 LEU A O 1
ATOM 862 N N . GLN A 1 111 ? 6.625 -13.482 -14.109 1.00 86.44 111 GLN A N 1
ATOM 863 C CA . GLN A 1 111 ? 6.095 -14.831 -14.333 1.00 86.44 111 GLN A CA 1
ATOM 864 C C . GLN A 1 111 ? 5.722 -15.498 -13.003 1.00 86.44 111 GLN A C 1
ATOM 866 O O . GLN A 1 111 ? 4.604 -15.972 -12.834 1.00 86.44 111 GLN A O 1
ATOM 871 N N . ARG A 1 112 ? 6.614 -15.440 -12.004 1.00 88.69 112 ARG A N 1
ATOM 872 C CA . ARG A 1 112 ? 6.353 -16.004 -10.665 1.00 88.69 112 ARG A CA 1
ATOM 873 C C . ARG A 1 112 ? 5.153 -15.362 -9.966 1.00 88.69 112 ARG A C 1
ATOM 875 O O . ARG A 1 112 ? 4.505 -16.007 -9.140 1.00 88.69 112 ARG A O 1
ATOM 882 N N . TYR A 1 113 ? 4.896 -14.082 -10.228 1.00 87.81 113 TYR A N 1
ATOM 883 C CA . TYR A 1 113 ? 3.724 -13.383 -9.711 1.00 87.81 113 TYR A CA 1
ATOM 884 C C . TYR A 1 113 ? 2.437 -13.898 -10.369 1.00 87.81 113 TYR A C 1
ATOM 886 O O . TYR A 1 113 ? 1.499 -14.246 -9.650 1.00 87.81 113 TYR A O 1
ATOM 894 N N . TYR A 1 114 ? 2.417 -14.020 -11.698 1.00 89.81 114 TYR A N 1
ATOM 895 C CA . TYR A 1 114 ? 1.278 -14.558 -12.446 1.00 89.81 114 TYR A CA 1
ATOM 896 C C . TYR A 1 114 ? 0.979 -16.020 -12.101 1.00 89.81 114 TYR A C 1
ATOM 898 O O . TYR A 1 114 ? -0.162 -16.339 -11.761 1.00 89.81 114 TYR A O 1
ATOM 906 N N . ASP A 1 115 ? 2.004 -16.869 -12.022 1.00 87.94 115 ASP A N 1
ATOM 907 C CA . ASP A 1 115 ? 1.861 -18.273 -11.622 1.00 87.94 115 ASP A CA 1
ATOM 908 C C . ASP A 1 115 ? 1.238 -18.405 -10.222 1.00 87.94 115 ASP A C 1
ATOM 910 O O . ASP A 1 115 ? 0.384 -19.258 -9.984 1.00 87.94 115 ASP A O 1
ATOM 914 N N . ARG A 1 116 ? 1.625 -17.532 -9.279 1.00 87.19 116 ARG A N 1
ATOM 915 C CA . ARG A 1 116 ? 1.067 -17.525 -7.915 1.00 87.19 116 ARG A CA 1
ATOM 916 C C . ARG A 1 116 ? -0.414 -17.152 -7.894 1.00 87.19 116 ARG A C 1
ATOM 918 O O . ARG A 1 116 ? -1.147 -17.640 -7.036 1.00 87.19 116 ARG A O 1
ATOM 925 N N . LEU A 1 117 ? -0.836 -16.267 -8.791 1.00 85.94 117 LEU A N 1
ATOM 926 C CA . LEU A 1 117 ? -2.239 -15.891 -8.943 1.00 85.94 117 LEU A CA 1
ATOM 927 C C . LEU A 1 117 ? -3.044 -16.937 -9.726 1.00 85.94 117 LEU A C 1
ATOM 929 O O . LEU A 1 117 ? -4.266 -16.957 -9.604 1.00 85.94 117 LEU A O 1
ATOM 933 N N . GLY A 1 118 ? -2.372 -17.801 -10.495 1.00 87.56 118 GLY A N 1
ATOM 934 C CA . GLY A 1 118 ? -3.007 -18.657 -11.496 1.00 87.56 118 GLY A CA 1
ATOM 935 C C . GLY A 1 118 ? -3.492 -17.867 -12.715 1.00 87.56 118 GLY A C 1
ATOM 936 O O . GLY A 1 118 ? -4.441 -18.287 -13.368 1.00 87.56 118 GLY A O 1
ATOM 937 N N . PHE A 1 119 ? -2.882 -16.707 -12.973 1.00 90.12 119 PHE A N 1
ATOM 938 C CA . PHE A 1 119 ? -3.199 -15.837 -14.101 1.00 90.12 119 PHE A CA 1
ATOM 939 C C . PHE A 1 119 ? -2.281 -16.168 -15.276 1.00 90.12 119 PHE A C 1
ATOM 941 O O . PHE A 1 119 ? -1.070 -16.256 -15.093 1.00 90.12 119 PHE A O 1
ATOM 948 N N . ASP A 1 120 ? -2.837 -16.311 -16.476 1.00 87.56 120 ASP A N 1
ATOM 949 C CA . ASP A 1 120 ? -2.048 -16.473 -17.697 1.00 87.56 120 ASP A CA 1
ATOM 950 C C . ASP A 1 120 ? -2.201 -15.232 -18.592 1.00 87.56 120 ASP A C 1
ATOM 952 O O . ASP A 1 120 ? -3.255 -15.054 -19.205 1.00 87.56 120 ASP A O 1
ATOM 956 N N . PRO A 1 121 ? -1.167 -14.378 -18.720 1.00 87.00 121 PRO A N 1
ATOM 957 C CA . PRO A 1 121 ? -1.248 -13.148 -19.506 1.00 87.00 121 PRO A CA 1
ATOM 958 C C . PRO A 1 121 ? -1.470 -13.388 -21.006 1.00 87.00 121 PRO A C 1
ATOM 960 O O . PRO A 1 121 ? -1.843 -12.451 -21.711 1.00 87.00 121 PRO A O 1
ATOM 963 N N . HIS A 1 122 ? -1.248 -14.607 -21.512 1.00 85.38 122 HIS A N 1
ATOM 964 C CA . HIS A 1 122 ? -1.501 -14.938 -22.915 1.00 85.38 122 HIS A CA 1
ATOM 965 C C . HIS A 1 122 ? -2.979 -15.192 -23.216 1.00 85.38 122 HIS A C 1
ATOM 967 O O . HIS A 1 122 ? -3.418 -14.957 -24.342 1.00 85.38 122 HIS A O 1
ATOM 973 N N . THR A 1 123 ? -3.735 -15.685 -22.236 1.00 85.69 123 THR A N 1
ATOM 974 C CA . THR A 1 123 ? -5.115 -16.154 -22.432 1.00 85.69 123 THR A CA 1
ATOM 975 C C . THR A 1 123 ? -6.138 -15.369 -21.621 1.00 85.69 123 THR A C 1
ATOM 977 O O . THR A 1 123 ? -7.303 -15.325 -22.008 1.00 85.69 123 THR A O 1
ATOM 980 N N . MET A 1 124 ? -5.714 -14.716 -20.538 1.00 88.38 124 MET A N 1
ATOM 981 C CA . MET A 1 124 ? -6.572 -13.987 -19.611 1.00 88.38 124 MET A CA 1
ATOM 982 C C . MET A 1 124 ? -6.427 -12.469 -19.765 1.00 88.38 124 MET A C 1
ATOM 984 O O . MET A 1 124 ? -5.331 -11.920 -19.911 1.00 88.38 124 MET A O 1
ATOM 988 N N . GLY A 1 125 ? -7.567 -11.781 -19.733 1.00 89.56 125 GLY A N 1
ATOM 989 C CA . GLY A 1 125 ? -7.689 -10.337 -19.825 1.00 89.56 125 GLY A CA 1
ATOM 990 C C . GLY A 1 125 ? -7.870 -9.656 -18.466 1.00 89.56 125 GLY A C 1
ATOM 991 O O . GLY A 1 125 ? -7.595 -10.206 -17.399 1.00 89.56 125 GLY A O 1
ATOM 992 N N . HIS A 1 126 ? -8.322 -8.400 -18.503 1.00 86.25 126 HIS A N 1
ATOM 993 C CA . HIS A 1 126 ? -8.580 -7.608 -17.294 1.00 86.25 126 HIS A CA 1
ATOM 994 C C . HIS A 1 126 ? -9.708 -8.191 -16.434 1.00 86.25 126 HIS A C 1
ATOM 996 O O . HIS A 1 126 ? -9.683 -8.055 -15.210 1.00 86.25 126 HIS A O 1
ATOM 1002 N N . ASP A 1 127 ? -10.708 -8.806 -17.059 1.00 88.75 127 ASP A N 1
ATOM 1003 C CA . ASP A 1 127 ? -11.895 -9.307 -16.370 1.00 88.75 127 ASP A CA 1
ATOM 1004 C C . ASP A 1 127 ? -11.549 -10.525 -15.520 1.00 88.75 127 ASP A C 1
ATOM 1006 O O . ASP A 1 127 ? -11.822 -10.536 -14.319 1.00 88.75 127 ASP A O 1
ATOM 1010 N N . GLU A 1 128 ? -10.818 -11.473 -16.097 1.00 89.19 128 GLU A N 1
ATOM 1011 C CA . GLU A 1 128 ? -10.329 -12.660 -15.405 1.00 89.19 128 GLU A CA 1
ATOM 1012 C C . GLU A 1 128 ? -9.382 -12.285 -14.255 1.00 89.19 128 GLU A C 1
ATOM 1014 O O . GLU A 1 128 ? -9.483 -12.836 -13.158 1.00 89.19 128 GLU A O 1
ATOM 1019 N N . MET A 1 129 ? -8.507 -11.288 -14.446 1.00 87.62 129 MET A N 1
ATOM 1020 C CA . MET A 1 129 ? -7.643 -10.781 -13.371 1.00 87.62 129 MET A CA 1
ATOM 1021 C C . MET A 1 129 ? -8.462 -10.210 -12.201 1.00 87.62 129 MET A C 1
ATOM 1023 O O . MET A 1 129 ? -8.146 -10.454 -11.031 1.00 87.62 129 MET A O 1
ATOM 1027 N N . ARG A 1 130 ? -9.538 -9.464 -12.495 1.00 88.19 130 ARG A N 1
ATOM 1028 C CA . ARG A 1 130 ? -10.455 -8.944 -11.466 1.00 88.19 130 ARG A CA 1
ATOM 1029 C C . ARG A 1 130 ? -11.157 -10.075 -10.720 1.00 88.19 130 ARG A C 1
ATOM 1031 O O . ARG A 1 130 ? -11.282 -9.999 -9.497 1.00 88.19 130 ARG A O 1
ATOM 1038 N N . GLU A 1 131 ? -11.582 -11.120 -11.420 1.00 90.38 131 GLU A N 1
ATOM 1039 C CA . GLU A 1 131 ? -12.207 -12.293 -10.805 1.00 90.38 131 GLU A CA 1
ATOM 1040 C C . GLU A 1 131 ? -11.241 -13.061 -9.899 1.00 90.38 131 GLU A C 1
ATOM 1042 O O . GLU A 1 131 ? -11.608 -13.404 -8.771 1.00 90.38 131 GLU A O 1
ATOM 1047 N N . LEU A 1 132 ? -9.993 -13.265 -10.333 1.00 90.31 132 LEU A N 1
ATOM 1048 C CA . LEU A 1 132 ? -8.956 -13.904 -9.518 1.00 90.31 132 LEU A CA 1
ATOM 1049 C C . LEU A 1 132 ? -8.669 -13.109 -8.243 1.00 90.31 132 LEU A C 1
ATOM 1051 O O . LEU A 1 132 ? -8.610 -13.690 -7.157 1.00 90.31 132 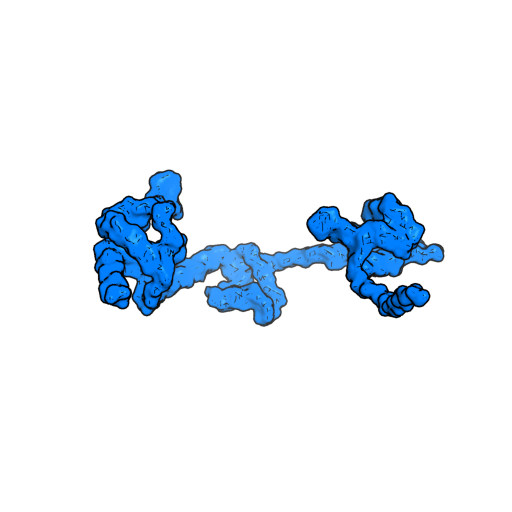LEU A O 1
ATOM 1055 N N . HIS A 1 133 ? -8.546 -11.784 -8.346 1.00 87.12 133 HIS A N 1
ATOM 1056 C CA . HIS A 1 133 ? -8.387 -10.921 -7.177 1.00 87.12 133 HIS A CA 1
ATOM 1057 C C . HIS A 1 133 ? -9.583 -11.010 -6.230 1.00 87.12 133 HIS A C 1
ATOM 1059 O O . HIS A 1 133 ? -9.391 -11.191 -5.029 1.00 87.12 133 HIS A O 1
ATOM 1065 N N . LYS A 1 134 ? -10.809 -10.966 -6.760 1.00 89.31 134 LYS A N 1
ATOM 1066 C CA . LYS A 1 134 ? -12.030 -11.102 -5.958 1.00 89.31 134 LYS A CA 1
ATOM 1067 C C . LYS A 1 134 ? -12.090 -12.453 -5.240 1.00 89.31 134 LYS A C 1
ATOM 1069 O O . LYS A 1 134 ? -12.417 -12.510 -4.057 1.00 89.31 134 LYS A O 1
ATOM 1074 N N . ALA A 1 135 ? -11.739 -13.542 -5.921 1.00 90.25 135 ALA A N 1
ATOM 1075 C CA . ALA A 1 135 ? -11.688 -14.873 -5.322 1.00 90.25 135 ALA A CA 1
ATOM 1076 C C . ALA A 1 135 ? -10.595 -14.976 -4.243 1.00 90.25 135 ALA A C 1
ATOM 1078 O O . ALA A 1 135 ? -10.818 -15.572 -3.187 1.00 90.25 135 ALA A O 1
ATOM 1079 N N . ALA A 1 136 ? -9.422 -14.384 -4.480 1.00 88.19 136 ALA A N 1
ATOM 1080 C CA . ALA A 1 136 ? -8.337 -14.333 -3.503 1.00 88.19 136 ALA A CA 1
ATOM 1081 C C . ALA A 1 136 ? -8.730 -13.524 -2.257 1.00 88.19 136 ALA A C 1
ATOM 1083 O O . ALA A 1 136 ? -8.491 -13.974 -1.136 1.00 88.19 136 ALA A O 1
ATOM 1084 N N . GLU A 1 137 ? -9.385 -12.379 -2.441 1.00 86.44 137 GLU A N 1
ATOM 1085 C CA . GLU A 1 137 ? -9.910 -11.553 -1.356 1.00 86.44 137 GLU A CA 1
ATOM 1086 C C . GLU A 1 137 ? -10.967 -12.307 -0.543 1.00 86.44 137 GLU A C 1
ATOM 1088 O O . GLU A 1 137 ? -10.886 -12.336 0.681 1.00 86.44 137 GLU A O 1
ATOM 1093 N N . GLN A 1 138 ? -11.898 -13.013 -1.190 1.00 87.62 138 GLN A N 1
ATOM 1094 C CA . GLN A 1 138 ? -12.887 -13.843 -0.493 1.00 87.62 138 GLN A CA 1
ATOM 1095 C C . GLN A 1 138 ? -12.244 -14.972 0.322 1.00 87.62 138 GLN A C 1
ATOM 1097 O O . GLN A 1 138 ? -12.628 -15.200 1.470 1.00 87.62 138 GLN A O 1
ATOM 1102 N N . ARG A 1 139 ? -11.238 -15.658 -0.239 1.00 87.88 139 ARG A N 1
ATOM 1103 C CA . ARG A 1 139 ? -10.466 -16.684 0.487 1.00 87.88 139 ARG A CA 1
ATOM 1104 C C . ARG A 1 139 ? -9.750 -16.086 1.693 1.00 87.88 139 ARG A C 1
ATOM 1106 O O . ARG A 1 139 ? -9.745 -16.685 2.767 1.00 87.88 139 ARG A O 1
ATOM 1113 N N . TRP A 1 140 ? -9.167 -14.902 1.524 1.00 86.81 140 TRP A N 1
ATOM 1114 C CA . TRP A 1 140 ? -8.534 -14.179 2.615 1.00 86.81 140 TRP A CA 1
ATOM 1115 C C . TRP A 1 140 ? -9.553 -13.800 3.692 1.00 86.81 140 TRP A C 1
ATOM 1117 O O . TRP A 1 140 ? -9.334 -14.162 4.847 1.00 86.81 140 TRP A O 1
ATOM 1127 N N . LEU A 1 141 ? -10.687 -13.189 3.330 1.00 84.12 141 LEU A N 1
ATOM 1128 C CA . LEU A 1 141 ? -11.763 -12.815 4.255 1.00 84.12 141 LEU A CA 1
ATOM 1129 C C . LEU A 1 141 ? -12.264 -14.017 5.064 1.00 84.12 141 LEU A C 1
ATOM 1131 O O . LEU A 1 141 ? -12.381 -13.929 6.286 1.00 84.12 141 LEU A O 1
ATOM 1135 N N . ALA A 1 142 ? -12.455 -15.165 4.412 1.00 85.81 142 ALA A N 1
ATOM 1136 C CA . ALA A 1 142 ? -12.856 -16.408 5.069 1.00 85.81 142 ALA A CA 1
ATOM 1137 C C . ALA A 1 142 ? -11.817 -16.938 6.080 1.00 85.81 142 ALA A C 1
ATOM 1139 O O . ALA A 1 142 ? -12.182 -17.621 7.034 1.00 85.81 142 ALA A O 1
ATOM 1140 N N . SER A 1 143 ? -10.528 -16.616 5.914 1.00 87.31 143 SER A N 1
ATOM 1141 C CA . SER A 1 143 ? -9.457 -17.055 6.829 1.00 87.31 143 SER A CA 1
ATOM 1142 C C . SER A 1 143 ? -9.297 -16.180 8.086 1.00 87.31 143 SER A C 1
ATOM 1144 O O . SER A 1 143 ? -8.641 -16.577 9.056 1.00 87.31 143 SER A O 1
ATOM 1146 N N . ILE A 1 144 ? -9.887 -14.980 8.098 1.00 86.25 144 ILE A N 1
ATOM 1147 C CA . ILE A 1 144 ? -9.693 -13.986 9.166 1.00 86.25 144 ILE A CA 1
ATOM 1148 C C . ILE A 1 144 ? -10.320 -14.401 10.511 1.00 86.25 144 ILE A C 1
ATOM 1150 O O . ILE A 1 144 ? -9.657 -14.184 11.536 1.00 86.25 144 ILE A O 1
ATOM 1154 N N . PRO A 1 145 ? -11.534 -14.992 10.574 1.00 82.00 145 PRO A N 1
ATOM 1155 C CA . PRO A 1 145 ? -12.145 -15.396 11.842 1.00 82.00 145 PRO A CA 1
ATOM 1156 C C . PRO A 1 145 ? -11.314 -16.409 12.639 1.00 82.00 145 PRO A C 1
ATOM 1158 O O . PRO A 1 145 ? -11.294 -16.345 13.862 1.00 82.00 145 PRO A O 1
ATOM 1161 N N . GLY A 1 146 ? -10.573 -17.294 11.961 1.00 79.50 146 GLY A N 1
ATOM 1162 C CA . GLY A 1 146 ? -9.697 -18.278 12.612 1.00 79.50 146 GLY A CA 1
ATOM 1163 C C . GLY A 1 146 ? -8.321 -17.738 13.023 1.00 79.50 146 GLY A C 1
ATOM 1164 O O . GLY A 1 146 ? -7.588 -18.398 13.755 1.00 79.50 146 GLY A O 1
ATOM 1165 N N . SER A 1 147 ? -7.946 -16.545 12.556 1.00 84.25 147 SER A N 1
ATOM 1166 C CA . SER A 1 147 ? -6.651 -15.935 12.870 1.00 84.25 147 SER A CA 1
ATOM 1167 C C . SER A 1 147 ? -6.704 -15.160 14.193 1.00 84.25 147 SER A C 1
ATOM 1169 O O . SER A 1 147 ? -7.726 -14.537 14.483 1.00 84.25 147 SER A O 1
ATOM 1171 N N . PRO A 1 148 ? -5.607 -15.083 14.970 1.00 87.62 148 PRO A N 1
ATOM 1172 C CA . PRO A 1 148 ? -5.560 -14.261 16.177 1.00 87.62 148 PRO A CA 1
ATOM 1173 C C . PRO A 1 148 ? -5.676 -12.758 15.866 1.00 87.62 148 PRO A C 1
ATOM 1175 O O . PRO A 1 148 ? -5.441 -12.302 14.740 1.00 87.62 148 PRO A O 1
ATOM 1178 N N . LEU A 1 149 ? -6.036 -11.971 16.883 1.00 88.69 149 LEU A N 1
ATOM 1179 C CA . LEU A 1 149 ? -6.097 -10.513 16.789 1.00 88.69 149 LEU A CA 1
ATOM 1180 C C . LEU A 1 149 ? -4.690 -9.894 16.724 1.00 88.69 149 LEU A C 1
ATOM 1182 O O . LEU A 1 149 ? -3.861 -10.060 17.622 1.00 88.69 149 LEU A O 1
ATOM 1186 N N . LEU A 1 150 ? -4.433 -9.124 15.671 1.00 91.12 150 LEU A N 1
ATOM 1187 C CA . LEU A 1 150 ? -3.213 -8.351 15.480 1.00 91.12 150 LEU A CA 1
ATOM 1188 C C . LEU A 1 150 ? -3.164 -7.151 16.434 1.00 91.12 150 LEU A C 1
ATOM 1190 O O . LEU A 1 150 ? -4.162 -6.718 17.009 1.00 91.12 150 LEU A O 1
ATOM 1194 N N . ARG A 1 151 ? -1.969 -6.573 16.601 1.00 90.88 151 ARG A N 1
ATOM 1195 C CA . ARG A 1 151 ? -1.762 -5.391 17.456 1.00 90.88 151 ARG A CA 1
ATOM 1196 C C . ARG A 1 151 ? -2.651 -4.210 17.045 1.00 90.88 151 ARG A C 1
ATOM 1198 O O . ARG A 1 151 ? -3.237 -3.577 17.911 1.00 90.88 151 ARG A O 1
ATOM 1205 N N . LEU A 1 152 ? -2.757 -3.940 15.742 1.00 91.69 152 LEU A N 1
ATOM 1206 C CA . LEU A 1 152 ? -3.546 -2.817 15.221 1.00 91.69 152 LEU A CA 1
ATOM 1207 C C . LEU A 1 152 ? -5.051 -3.017 15.430 1.00 91.69 152 LEU A C 1
ATOM 1209 O O . LEU A 1 152 ? -5.744 -2.073 15.781 1.00 91.69 152 LEU A O 1
ATOM 1213 N N . GLU A 1 153 ? -5.541 -4.249 15.282 1.00 91.81 153 GLU A N 1
ATOM 1214 C CA . GLU A 1 153 ? -6.950 -4.586 15.521 1.00 91.81 153 GLU A CA 1
ATOM 1215 C C . GLU A 1 153 ? -7.329 -4.369 16.986 1.00 91.81 153 GLU A C 1
ATOM 1217 O O . GLU A 1 153 ? -8.356 -3.765 17.272 1.00 91.81 153 GLU A O 1
ATOM 1222 N N . ARG A 1 154 ? -6.464 -4.795 17.916 1.00 91.94 154 ARG A N 1
ATOM 1223 C CA . ARG A 1 154 ? -6.657 -4.556 19.353 1.00 91.94 154 ARG A CA 1
ATOM 1224 C C . ARG A 1 154 ? -6.701 -3.064 19.671 1.00 91.94 154 ARG A C 1
ATOM 1226 O O . ARG A 1 154 ? -7.625 -2.619 20.333 1.00 91.94 154 ARG A O 1
ATOM 1233 N N . GLN A 1 155 ? -5.750 -2.291 19.143 1.00 92.75 155 GLN A N 1
ATOM 1234 C CA . GLN A 1 155 ? -5.712 -0.837 19.338 1.00 92.75 155 GLN A CA 1
ATOM 1235 C C . GLN A 1 155 ? -6.942 -0.124 18.764 1.00 92.75 155 GLN A C 1
ATOM 1237 O O . GLN A 1 155 ? -7.409 0.849 19.353 1.00 92.75 155 GLN A O 1
ATOM 1242 N N . ALA A 1 156 ? -7.453 -0.577 17.619 1.00 92.69 156 ALA A N 1
ATOM 1243 C CA . ALA A 1 156 ? -8.667 -0.026 17.028 1.00 92.69 156 ALA A CA 1
ATOM 1244 C C . ALA A 1 156 ? -9.907 -0.356 17.875 1.00 92.69 156 ALA A C 1
ATOM 1246 O O . ALA A 1 156 ? -10.720 0.531 18.115 1.00 92.69 156 ALA A O 1
ATOM 1247 N N . LEU A 1 157 ? -10.025 -1.593 18.378 1.00 91.94 157 LEU A N 1
ATOM 1248 C CA . LEU A 1 157 ? -11.120 -1.994 19.268 1.00 91.94 157 LEU A CA 1
ATOM 1249 C C . LEU A 1 157 ? -11.116 -1.213 20.583 1.00 91.94 157 LEU A C 1
ATOM 1251 O O . LEU A 1 157 ? -12.179 -0.783 21.010 1.00 91.94 157 LEU A O 1
ATOM 1255 N N . THR A 1 158 ? -9.949 -0.983 21.192 1.00 92.44 158 THR A N 1
ATOM 1256 C CA . THR A 1 158 ? -9.842 -0.167 22.412 1.00 92.44 158 THR A CA 1
ATOM 1257 C C . THR A 1 158 ? -10.347 1.255 22.178 1.00 92.44 158 THR A C 1
ATOM 1259 O O . THR A 1 158 ? -11.217 1.711 22.908 1.00 92.44 158 THR A O 1
ATOM 1262 N N . GLN A 1 159 ? -9.877 1.923 21.117 1.00 92.75 159 GLN A N 1
ATOM 1263 C CA . GLN A 1 159 ? -10.317 3.286 20.785 1.00 92.75 159 GLN A CA 1
ATOM 1264 C C . GLN A 1 159 ? -11.820 3.348 20.487 1.00 92.75 159 GLN A C 1
ATOM 1266 O O . GLN A 1 159 ? -12.502 4.267 20.918 1.00 92.75 159 GLN A O 1
ATOM 1271 N N . LEU A 1 160 ? -12.366 2.359 19.776 1.00 91.62 160 LEU A N 1
ATOM 1272 C CA . LEU A 1 160 ? -13.805 2.295 19.518 1.00 91.62 160 LEU A CA 1
ATOM 1273 C C . LEU A 1 160 ? -14.611 2.030 20.799 1.00 91.62 160 LEU A C 1
ATOM 1275 O O . LEU A 1 160 ? -15.683 2.600 20.979 1.00 91.62 160 LEU A O 1
ATOM 1279 N N . ALA A 1 161 ? -14.095 1.198 21.704 1.00 91.69 161 ALA A N 1
ATOM 1280 C CA . ALA A 1 161 ? -14.751 0.881 22.967 1.00 91.69 161 ALA A CA 1
ATOM 1281 C C . ALA A 1 161 ? -14.786 2.070 23.942 1.00 91.69 161 ALA A C 1
ATOM 1283 O O . ALA A 1 161 ? -15.709 2.135 24.752 1.00 91.69 161 ALA A O 1
ATOM 1284 N N . GLU A 1 162 ? -13.848 3.020 23.837 1.00 92.31 162 GLU A N 1
ATOM 1285 C CA . GLU A 1 162 ? -13.878 4.290 24.584 1.00 92.31 162 GLU A CA 1
ATOM 1286 C C . GLU A 1 162 ? -15.116 5.136 24.245 1.00 92.31 162 GLU A C 1
ATOM 1288 O O . GLU A 1 162 ? -15.641 5.834 25.111 1.00 92.31 162 GLU A O 1
ATOM 1293 N N . HIS A 1 163 ? -15.620 5.047 23.009 1.00 88.94 163 HIS A N 1
ATOM 1294 C CA . HIS A 1 163 ? -16.843 5.735 22.584 1.00 88.94 163 HIS A CA 1
ATOM 1295 C C . HIS A 1 163 ? -18.125 4.975 22.952 1.00 88.94 163 HIS A C 1
ATOM 1297 O O . HIS A 1 163 ? -19.184 5.588 23.076 1.00 88.94 163 HIS A O 1
ATOM 1303 N N . GLY A 1 164 ? -18.026 3.661 23.159 1.00 85.88 164 GLY A N 1
ATOM 1304 C CA . GLY A 1 164 ? -19.137 2.783 23.517 1.00 85.88 164 GLY A CA 1
ATOM 1305 C C . GLY A 1 164 ? -19.698 1.967 22.341 1.00 85.88 164 GLY A C 1
ATOM 1306 O O . GLY A 1 164 ? -19.426 2.259 21.174 1.00 85.88 164 GLY A O 1
ATOM 1307 N N . PRO A 1 165 ? -20.467 0.902 22.637 1.00 90.38 165 PRO A N 1
ATOM 1308 C CA . PRO A 1 165 ? -21.075 0.055 21.615 1.00 90.38 165 PRO A CA 1
ATOM 1309 C C . PRO A 1 165 ? -22.152 0.815 20.833 1.00 90.38 165 PRO A C 1
ATOM 1311 O O . PRO A 1 165 ? -22.841 1.679 21.375 1.00 90.38 165 PRO A O 1
ATOM 1314 N N . SER A 1 166 ? -22.317 0.471 19.555 1.00 90.38 166 SER A N 1
ATOM 1315 C CA . SER A 1 166 ? -23.322 1.041 18.645 1.00 90.38 166 SER A CA 1
ATOM 1316 C C . SER A 1 166 ? -23.224 2.560 18.411 1.00 90.38 166 SER A C 1
ATOM 1318 O O . SER A 1 166 ? -24.147 3.169 17.869 1.00 90.38 166 SER A O 1
ATOM 1320 N N . VAL A 1 167 ? -22.099 3.188 18.769 1.00 91.44 167 VAL A N 1
ATOM 1321 C CA . VAL A 1 167 ? -21.835 4.607 18.498 1.00 91.44 167 VAL A CA 1
ATOM 1322 C C . VAL A 1 167 ? -21.125 4.760 17.155 1.00 91.44 167 VAL A C 1
ATOM 1324 O O . VAL A 1 167 ? -20.155 4.060 16.865 1.00 91.44 167 VAL A O 1
ATOM 1327 N N . GLN A 1 168 ? -21.603 5.694 16.329 1.00 92.19 168 GLN A N 1
ATOM 1328 C CA . GLN A 1 168 ? -20.938 6.061 15.079 1.00 92.19 168 GLN A CA 1
ATOM 1329 C C . GLN A 1 168 ? -19.727 6.943 15.375 1.00 92.19 168 GLN A C 1
ATOM 1331 O O . GLN A 1 168 ? -19.876 8.059 15.872 1.00 92.19 168 GLN A O 1
ATOM 1336 N N . VAL A 1 169 ? -18.538 6.461 15.023 1.00 91.38 169 VAL A N 1
ATOM 1337 C CA . VAL A 1 169 ? -17.283 7.205 15.170 1.00 91.38 169 VAL A CA 1
ATOM 1338 C C . VAL A 1 169 ? -16.681 7.464 13.796 1.00 91.38 169 VAL A C 1
ATOM 1340 O O . VAL A 1 169 ? -16.648 6.577 12.943 1.00 91.38 169 VAL A O 1
ATOM 1343 N N . ASN A 1 170 ? -16.205 8.684 13.549 1.00 91.06 170 ASN A N 1
ATOM 1344 C CA . ASN A 1 170 ? -15.572 9.014 12.277 1.00 91.06 170 ASN A CA 1
ATOM 1345 C C . ASN A 1 170 ? -14.277 8.205 12.113 1.00 91.06 170 ASN A C 1
ATOM 1347 O O . ASN A 1 170 ? -13.486 8.078 13.049 1.00 91.06 170 ASN A O 1
ATOM 1351 N N . THR A 1 171 ? -14.012 7.701 10.906 1.00 90.50 171 THR A N 1
ATOM 1352 C CA . THR A 1 171 ? -12.768 6.967 10.613 1.00 90.50 171 THR A CA 1
AT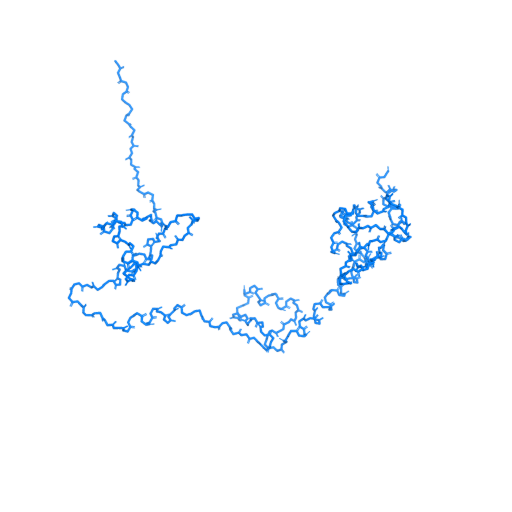OM 1353 C C . THR A 1 171 ? -11.510 7.774 10.933 1.00 90.50 171 THR A C 1
ATOM 1355 O O . THR A 1 171 ? -10.485 7.189 11.272 1.00 90.50 171 THR A O 1
ATOM 1358 N N . ARG A 1 172 ? -11.580 9.110 10.856 1.00 88.38 172 ARG A N 1
ATOM 1359 C CA . ARG A 1 172 ? -10.461 10.013 11.175 1.00 88.38 172 ARG A CA 1
ATOM 1360 C C . ARG A 1 172 ? -10.120 10.084 12.661 1.00 88.38 172 ARG A C 1
ATOM 1362 O O . ARG A 1 172 ? -8.973 10.387 12.984 1.00 88.38 172 ARG A O 1
ATOM 1369 N N . ASP A 1 173 ? -11.084 9.807 13.531 1.00 89.19 173 ASP A N 1
ATOM 1370 C CA . ASP A 1 173 ? -10.893 9.887 14.980 1.00 89.19 173 ASP A CA 1
ATOM 1371 C C . ASP A 1 173 ? -10.211 8.618 15.517 1.00 89.19 173 ASP A C 1
ATOM 1373 O O . ASP A 1 173 ? -9.515 8.662 16.531 1.00 89.19 173 ASP A O 1
ATOM 1377 N N . ILE A 1 174 ? -10.315 7.503 14.783 1.00 90.38 174 ILE A N 1
ATOM 1378 C CA . ILE A 1 174 ? -9.674 6.232 15.128 1.00 90.38 174 ILE A CA 1
ATOM 1379 C C . ILE A 1 174 ? -8.292 6.129 14.477 1.00 90.38 174 ILE A C 1
ATOM 1381 O O . ILE A 1 174 ? -8.135 5.887 13.275 1.00 90.38 174 ILE A O 1
ATOM 1385 N N . LYS A 1 175 ? -7.242 6.232 15.292 1.00 89.38 175 LYS A N 1
ATOM 1386 C CA . LYS A 1 175 ? -5.858 6.115 14.823 1.00 89.38 175 LYS A CA 1
ATOM 1387 C C . LYS A 1 175 ? -5.513 4.669 14.475 1.00 89.38 175 LYS A C 1
ATOM 1389 O O . LYS A 1 175 ? -5.890 3.729 15.173 1.00 89.38 175 LYS A O 1
ATOM 1394 N N . ASN A 1 176 ? -4.704 4.506 13.425 1.00 87.62 176 ASN A N 1
ATOM 1395 C CA . ASN A 1 176 ? -4.173 3.222 12.943 1.00 87.62 176 ASN A CA 1
ATOM 1396 C C . ASN A 1 176 ? -5.232 2.195 12.484 1.00 87.62 176 ASN A C 1
ATOM 1398 O O . ASN A 1 176 ? -4.932 1.005 12.367 1.00 87.62 176 ASN A O 1
ATOM 1402 N N . CYS A 1 177 ? -6.449 2.645 12.169 1.00 88.25 177 CYS A N 1
ATOM 1403 C CA . CYS A 1 177 ? -7.512 1.813 11.607 1.00 88.25 177 CYS A CA 1
ATOM 1404 C C . CYS A 1 177 ? -7.627 2.030 10.088 1.00 88.25 177 CYS A C 1
ATOM 1406 O O . CYS A 1 177 ? -8.563 2.657 9.596 1.00 88.25 177 CYS A O 1
ATOM 1408 N N . GLY A 1 178 ? -6.625 1.557 9.338 1.00 88.69 178 GLY A N 1
ATOM 1409 C CA . GLY A 1 178 ? -6.639 1.595 7.869 1.00 88.69 178 GLY A CA 1
ATOM 1410 C C . GLY A 1 178 ? -7.586 0.554 7.245 1.00 88.69 178 GLY A C 1
ATOM 1411 O O . GLY A 1 178 ? -8.091 -0.303 7.974 1.00 88.69 178 GLY A O 1
ATOM 1412 N N . PRO A 1 179 ? -7.778 0.567 5.909 1.00 88.56 179 PRO A N 1
ATOM 1413 C CA . PRO A 1 179 ? -8.720 -0.313 5.202 1.00 88.56 179 PRO A CA 1
ATOM 1414 C C . PRO A 1 179 ? -8.556 -1.796 5.558 1.00 88.56 179 PRO A C 1
ATOM 1416 O O . PRO A 1 179 ? -9.496 -2.419 6.031 1.00 88.56 179 PRO A O 1
ATOM 1419 N N . ASN A 1 180 ? -7.323 -2.315 5.527 1.00 88.56 180 ASN A N 1
ATOM 1420 C CA . ASN A 1 180 ? -7.045 -3.708 5.895 1.00 88.56 180 ASN A CA 1
ATOM 1421 C C . ASN A 1 180 ? -7.477 -4.058 7.331 1.00 88.56 180 ASN A C 1
ATOM 1423 O O . ASN A 1 180 ? -7.912 -5.176 7.590 1.00 88.56 180 ASN A O 1
ATOM 1427 N N . THR A 1 181 ? -7.329 -3.134 8.287 1.00 91.81 181 THR A N 1
ATOM 1428 C CA . THR A 1 181 ? -7.763 -3.358 9.676 1.00 91.81 181 THR A CA 1
ATOM 1429 C C . THR A 1 181 ? -9.288 -3.335 9.766 1.00 91.81 181 THR A C 1
ATOM 1431 O O . THR A 1 181 ? -9.866 -4.177 10.450 1.00 91.81 181 THR A O 1
ATOM 1434 N N . GLN A 1 182 ? -9.935 -2.408 9.052 1.00 92.06 182 GLN A N 1
ATOM 1435 C CA . GLN A 1 182 ? -11.394 -2.309 8.980 1.00 92.06 182 GLN A CA 1
ATOM 1436 C C . GLN A 1 182 ? -11.997 -3.580 8.378 1.00 92.06 182 GLN A C 1
ATOM 1438 O O . GLN A 1 182 ? -12.894 -4.158 8.984 1.00 92.06 182 GLN A O 1
ATOM 1443 N N . ASP A 1 183 ? -11.461 -4.069 7.259 1.00 90.88 183 ASP A N 1
ATOM 1444 C CA . ASP A 1 183 ? -11.960 -5.272 6.586 1.00 90.88 183 ASP A CA 1
ATOM 1445 C C . ASP A 1 183 ? -11.800 -6.515 7.456 1.00 90.88 183 ASP A C 1
ATOM 1447 O O . ASP A 1 183 ? -12.703 -7.345 7.519 1.00 90.88 183 ASP A O 1
ATOM 1451 N N . ARG A 1 184 ? -10.699 -6.621 8.209 1.00 91.88 184 ARG A N 1
ATOM 1452 C CA . ARG A 1 184 ? -10.502 -7.741 9.134 1.00 91.88 184 ARG A CA 1
ATOM 1453 C C . ARG A 1 184 ? -11.454 -7.706 10.325 1.00 91.88 184 ARG A C 1
ATOM 1455 O O . ARG A 1 184 ? -11.994 -8.744 10.703 1.00 91.88 184 ARG A O 1
ATOM 1462 N N . LEU A 1 185 ? -11.677 -6.532 10.915 1.00 91.81 185 LEU A N 1
ATOM 1463 C CA . LEU A 1 185 ? -12.645 -6.373 12.003 1.00 91.81 185 LEU A CA 1
ATOM 1464 C C . LEU A 1 185 ? -14.083 -6.592 11.511 1.00 91.81 185 LEU A C 1
ATOM 1466 O O . LEU A 1 185 ? -14.868 -7.236 12.208 1.00 91.81 185 LEU A O 1
ATOM 1470 N N . ARG A 1 186 ? -14.403 -6.139 10.293 1.00 92.56 186 ARG A N 1
ATOM 1471 C CA . ARG A 1 186 ? -15.693 -6.375 9.633 1.00 92.56 186 ARG A CA 1
ATOM 1472 C C . ARG A 1 186 ? -15.906 -7.859 9.329 1.00 92.56 186 ARG A C 1
ATOM 1474 O O . ARG A 1 186 ? -16.962 -8.391 9.644 1.00 92.56 186 ARG A O 1
ATOM 1481 N N . ALA A 1 187 ? -14.893 -8.554 8.806 1.00 90.62 187 ALA A N 1
ATOM 1482 C CA . ALA A 1 187 ? -14.951 -9.991 8.515 1.00 90.62 187 ALA A CA 1
ATOM 1483 C C . ALA A 1 187 ? -15.200 -10.852 9.765 1.00 90.62 187 ALA A C 1
ATOM 1485 O O . ALA A 1 187 ? -15.754 -11.943 9.665 1.00 90.62 187 ALA A O 1
ATOM 1486 N N . ARG A 1 188 ? -14.805 -10.363 10.947 1.00 90.00 188 ARG A N 1
ATOM 1487 C CA . ARG A 1 188 ? -15.086 -11.006 12.243 1.00 90.00 188 ARG A CA 1
ATOM 1488 C C . ARG A 1 188 ? -16.441 -10.626 12.839 1.00 90.00 188 ARG A C 1
ATOM 1490 O O . ARG A 1 188 ? -16.802 -11.167 13.877 1.00 90.00 188 ARG A O 1
ATOM 1497 N N . GLY A 1 189 ? -17.166 -9.693 12.224 1.00 91.19 189 GLY A N 1
ATOM 1498 C CA . GLY A 1 189 ? -18.418 -9.163 12.756 1.00 91.19 189 GLY A CA 1
ATOM 1499 C C . GLY A 1 189 ? -18.233 -8.255 13.971 1.00 91.19 189 GLY A C 1
ATOM 1500 O O . GLY A 1 189 ? -19.175 -8.073 14.725 1.00 91.19 189 GLY A O 1
ATOM 1501 N N . TYR A 1 190 ? -17.034 -7.701 14.195 1.00 93.06 190 TYR A N 1
ATOM 1502 C CA . TYR A 1 190 ? -16.778 -6.786 15.315 1.00 93.06 190 TYR A CA 1
ATOM 1503 C C . TYR A 1 190 ? -17.116 -5.340 14.978 1.00 93.06 190 TYR A C 1
ATOM 1505 O O . TYR A 1 190 ? -17.380 -4.540 15.876 1.00 93.06 190 TYR A O 1
ATOM 1513 N N . LEU A 1 191 ? -17.127 -5.008 13.693 1.00 93.00 191 LEU A N 1
ATOM 1514 C CA . LEU A 1 191 ? -17.251 -3.646 13.216 1.00 93.00 191 LEU A CA 1
ATOM 1515 C C . LEU A 1 191 ? -18.196 -3.580 12.022 1.00 93.00 191 LEU A C 1
ATOM 1517 O O . LEU A 1 191 ? -18.091 -4.385 11.097 1.00 93.00 191 LEU A O 1
ATOM 1521 N N . GLU A 1 192 ? -19.046 -2.562 12.012 1.00 92.75 192 GLU A N 1
ATOM 1522 C CA . GLU A 1 192 ? -19.825 -2.154 10.848 1.00 92.75 192 GLU A CA 1
ATOM 1523 C C . GLU A 1 192 ? -19.286 -0.835 10.296 1.00 92.75 192 GLU A C 1
ATOM 1525 O O . GLU A 1 192 ? -18.783 0.020 11.027 1.00 92.75 192 GLU A O 1
ATOM 1530 N N . THR A 1 193 ? -19.367 -0.666 8.980 1.00 92.12 193 THR A N 1
ATOM 1531 C CA . THR A 1 193 ? -18.905 0.550 8.305 1.00 92.12 193 THR A CA 1
ATOM 1532 C C . THR A 1 193 ? -20.056 1.254 7.629 1.00 92.12 193 THR A C 1
ATOM 1534 O O . THR A 1 193 ? -20.782 0.637 6.851 1.00 92.12 193 THR A O 1
ATOM 1537 N N . VAL A 1 194 ? -20.157 2.558 7.858 1.00 91.75 194 VAL A N 1
ATOM 1538 C CA . VAL A 1 194 ? -21.136 3.424 7.208 1.00 91.75 194 VAL A CA 1
ATOM 1539 C C . VAL A 1 194 ? -20.449 4.161 6.054 1.00 91.75 194 VAL A C 1
ATOM 1541 O O . VAL A 1 194 ? -19.391 4.773 6.268 1.00 91.75 194 VAL A O 1
ATOM 1544 N N . PRO A 1 195 ? -21.010 4.122 4.831 1.00 90.88 195 PRO A N 1
ATOM 1545 C CA . PRO A 1 195 ? -20.452 4.842 3.694 1.00 90.88 195 PRO A CA 1
ATOM 1546 C C . PRO A 1 195 ? -20.503 6.357 3.920 1.00 90.88 195 PRO A C 1
ATOM 1548 O O . PRO A 1 195 ? -21.394 6.891 4.584 1.00 90.88 195 PRO A O 1
ATOM 1551 N N . HIS A 1 196 ? -19.533 7.077 3.365 1.00 89.19 196 HIS A N 1
ATOM 1552 C CA . HIS A 1 196 ? -19.482 8.528 3.473 1.00 89.19 196 HIS A CA 1
ATOM 1553 C C . HIS A 1 196 ? -20.587 9.169 2.619 1.00 89.19 196 HIS A C 1
ATOM 1555 O O . HIS A 1 196 ? -20.666 8.931 1.416 1.00 89.19 196 HIS A O 1
ATOM 1561 N N . HIS A 1 197 ? -21.381 10.070 3.206 1.00 87.44 197 HIS A N 1
ATOM 1562 C CA . HIS A 1 197 ? -22.525 10.722 2.544 1.00 87.44 197 HIS A CA 1
ATOM 1563 C C . HIS A 1 197 ? -22.196 11.361 1.179 1.00 87.44 197 HIS A C 1
ATOM 1565 O O . HIS A 1 197 ? -23.003 11.313 0.259 1.00 87.44 197 HIS A O 1
ATOM 1571 N N . LYS A 1 198 ? -21.005 11.962 1.036 1.00 90.50 198 LYS A N 1
ATOM 1572 C CA . LYS A 1 198 ? -20.542 12.594 -0.216 1.00 90.50 198 LYS A CA 1
ATOM 1573 C C . LYS A 1 198 ? -19.844 11.629 -1.181 1.00 90.50 198 LYS A C 1
ATOM 1575 O O . LYS A 1 198 ? -19.789 11.895 -2.375 1.00 90.50 198 LYS A O 1
ATOM 1580 N N . TYR A 1 199 ? -19.266 10.551 -0.660 1.00 88.25 199 TYR A N 1
ATOM 1581 C CA . TYR A 1 199 ? -18.399 9.643 -1.412 1.00 88.25 199 TYR A CA 1
ATOM 1582 C C . TYR A 1 199 ? -18.765 8.209 -1.017 1.00 88.25 199 TYR A C 1
ATOM 1584 O O . TYR A 1 199 ? -18.099 7.643 -0.146 1.00 88.25 199 TYR A O 1
ATOM 1592 N N . PRO A 1 200 ? -19.829 7.640 -1.617 1.00 86.06 200 PRO A N 1
ATOM 1593 C CA . PRO A 1 200 ? -20.379 6.345 -1.209 1.00 86.06 200 PRO A CA 1
ATOM 1594 C C . PRO A 1 200 ? -19.361 5.198 -1.233 1.00 86.06 200 PRO A C 1
ATOM 1596 O O . PRO A 1 200 ? -19.438 4.300 -0.405 1.00 86.06 200 PRO A O 1
ATOM 1599 N N . GLU A 1 201 ? -18.365 5.281 -2.119 1.00 85.38 201 GLU A N 1
ATOM 1600 C CA . GLU A 1 201 ? -17.259 4.319 -2.257 1.00 85.38 201 GLU A CA 1
ATOM 1601 C C . GLU A 1 201 ? -16.262 4.334 -1.082 1.00 85.38 201 GLU A C 1
ATOM 1603 O O . GLU A 1 201 ? -15.393 3.472 -0.976 1.00 85.38 201 GLU A O 1
ATOM 1608 N N . SER A 1 202 ? -16.341 5.335 -0.199 1.00 85.31 202 SER A N 1
ATOM 1609 C CA . SER A 1 202 ? -15.419 5.509 0.930 1.00 85.31 202 SER A CA 1
ATOM 1610 C C . SER A 1 202 ? -16.112 5.293 2.270 1.00 85.31 202 SER A C 1
ATOM 1612 O O . SER A 1 202 ? -17.286 5.623 2.445 1.00 85.31 202 SER A O 1
ATOM 1614 N N . VAL A 1 203 ? -15.362 4.798 3.255 1.00 88.12 203 VAL A N 1
ATOM 1615 C CA . VAL A 1 203 ? -15.869 4.608 4.619 1.00 88.12 203 VAL A CA 1
ATOM 1616 C C . VAL A 1 203 ? -15.870 5.939 5.377 1.00 88.12 203 VAL A C 1
ATOM 1618 O O . VAL A 1 203 ? -14.818 6.538 5.614 1.00 88.12 203 VAL A O 1
ATOM 1621 N N . GLY A 1 204 ? -17.060 6.401 5.769 1.00 86.62 204 GLY A N 1
ATOM 1622 C CA . GLY A 1 204 ? -17.254 7.653 6.503 1.00 86.62 204 GLY A CA 1
ATOM 1623 C C . GLY A 1 204 ? -17.206 7.479 8.019 1.00 86.62 204 GLY A C 1
ATOM 1624 O O . GLY A 1 204 ? -16.600 8.296 8.711 1.00 86.62 204 GLY A O 1
ATOM 1625 N N . ALA A 1 205 ? -17.813 6.409 8.530 1.00 91.69 205 ALA A N 1
ATOM 1626 C CA . ALA A 1 205 ? -17.851 6.120 9.958 1.00 91.69 205 ALA A CA 1
ATOM 1627 C C . ALA A 1 205 ? -17.755 4.618 10.241 1.00 91.69 205 ALA A C 1
ATOM 1629 O O . ALA A 1 205 ? -18.064 3.778 9.392 1.00 91.69 205 ALA A O 1
ATOM 1630 N N . LEU A 1 206 ? -17.313 4.306 11.453 1.00 93.06 206 LEU A N 1
ATOM 1631 C CA . LEU A 1 206 ? -17.177 2.972 12.014 1.00 93.06 206 LEU A CA 1
ATOM 1632 C C . LEU A 1 206 ? -18.149 2.847 13.186 1.00 93.06 206 LEU A C 1
ATOM 1634 O O . LEU A 1 206 ? -18.285 3.778 13.980 1.00 93.06 206 LEU A O 1
ATOM 1638 N N . ILE A 1 207 ? -18.801 1.698 13.297 1.00 93.81 207 ILE A N 1
ATOM 1639 C CA . ILE A 1 207 ? -19.685 1.360 14.409 1.00 93.81 207 ILE A CA 1
ATOM 1640 C C . ILE A 1 207 ? -19.137 0.099 15.059 1.00 93.81 207 ILE A C 1
ATOM 1642 O O . ILE A 1 207 ? -18.915 -0.912 14.389 1.00 93.81 207 ILE A O 1
ATOM 1646 N N . LEU A 1 208 ? -18.909 0.160 16.368 1.00 94.94 208 LEU A N 1
ATOM 1647 C CA . LEU A 1 208 ? -18.553 -1.018 17.146 1.00 94.94 208 LEU A CA 1
ATOM 1648 C C . LEU A 1 208 ? -19.813 -1.834 17.433 1.00 94.94 208 LEU A C 1
ATOM 1650 O O . LEU A 1 208 ? -20.742 -1.337 18.064 1.00 94.94 208 LEU A O 1
ATOM 1654 N N . THR A 1 209 ? -19.833 -3.082 16.983 1.00 95.00 209 THR A N 1
ATOM 1655 C CA . THR A 1 209 ? -20.946 -4.005 17.252 1.00 95.00 209 THR A CA 1
ATOM 1656 C C . THR A 1 209 ? -20.892 -4.535 18.686 1.00 95.00 209 THR A C 1
ATOM 1658 O O . THR A 1 209 ? -19.834 -4.524 19.323 1.00 95.00 209 THR A O 1
ATOM 1661 N N . ASP A 1 210 ? -21.998 -5.097 19.169 1.00 92.12 210 ASP A N 1
ATOM 1662 C CA . ASP A 1 210 ? -22.044 -5.755 20.480 1.00 92.12 210 ASP A CA 1
ATOM 1663 C C . ASP A 1 210 ? -21.053 -6.926 20.576 1.00 92.12 210 ASP A C 1
ATOM 1665 O O . ASP A 1 210 ? -20.386 -7.099 21.597 1.00 92.12 210 ASP A O 1
ATOM 1669 N N . ALA A 1 211 ? -20.882 -7.687 19.488 1.00 90.75 211 ALA A N 1
ATOM 1670 C CA . ALA A 1 211 ? -19.895 -8.764 19.407 1.00 90.75 211 ALA A CA 1
ATOM 1671 C C . ALA A 1 211 ? -18.457 -8.229 19.507 1.00 90.75 211 ALA A C 1
ATOM 1673 O O . ALA A 1 211 ? -17.626 -8.792 20.221 1.00 90.75 211 ALA A O 1
ATOM 1674 N N . GLY A 1 212 ? -18.168 -7.110 18.836 1.00 90.44 212 GLY A N 1
ATOM 1675 C CA . GLY A 1 212 ? -16.877 -6.429 18.933 1.00 90.44 212 GLY A CA 1
ATOM 1676 C C . GLY A 1 212 ? -16.600 -5.886 20.332 1.00 90.44 212 GLY A C 1
ATOM 1677 O O . GLY A 1 212 ? -15.480 -6.008 20.830 1.00 90.44 212 GLY A O 1
ATOM 1678 N N . TYR A 1 213 ? -17.621 -5.340 20.994 1.00 91.50 213 TYR A N 1
ATOM 1679 C CA . TYR A 1 213 ? -17.510 -4.855 22.366 1.00 91.50 213 TYR A CA 1
ATOM 1680 C C . TYR A 1 213 ? -17.292 -6.002 23.365 1.00 91.50 213 TYR A C 1
ATOM 1682 O O . TYR A 1 213 ? -16.425 -5.902 24.234 1.00 91.50 213 TYR A O 1
ATOM 1690 N N . ALA A 1 214 ? -17.994 -7.129 23.208 1.00 90.44 214 ALA A N 1
ATOM 1691 C CA . ALA A 1 214 ? -17.763 -8.333 24.008 1.00 90.44 214 ALA A CA 1
ATOM 1692 C C . ALA A 1 214 ? -16.330 -8.867 23.832 1.00 90.44 214 ALA A C 1
ATOM 1694 O O . ALA A 1 214 ? -15.633 -9.106 24.820 1.00 90.44 214 ALA A O 1
ATOM 1695 N N . ALA A 1 215 ? -15.848 -8.952 22.587 1.00 89.12 215 ALA A N 1
ATOM 1696 C CA . ALA A 1 215 ? -14.476 -9.357 22.293 1.00 89.12 215 ALA A CA 1
ATOM 1697 C C . ALA A 1 215 ? -13.441 -8.404 22.916 1.00 89.12 215 ALA A C 1
ATOM 1699 O O . ALA A 1 215 ? -12.420 -8.852 23.437 1.00 89.12 215 ALA A O 1
ATOM 1700 N N . PHE A 1 216 ? -13.700 -7.092 22.911 1.00 91.19 216 PHE A N 1
ATOM 1701 C CA . PHE A 1 216 ? -12.863 -6.119 23.615 1.00 91.19 216 PHE A CA 1
ATOM 1702 C C . PHE A 1 216 ? -12.809 -6.392 25.126 1.00 91.19 216 PHE A C 1
ATOM 1704 O O . PHE A 1 216 ? -11.718 -6.439 25.692 1.00 91.19 216 PHE A O 1
ATOM 1711 N N . ARG A 1 217 ? -13.955 -6.638 25.771 1.00 90.62 217 ARG A N 1
ATOM 1712 C CA . ARG A 1 217 ? -14.025 -6.926 27.216 1.00 90.62 217 ARG A CA 1
ATOM 1713 C C . ARG A 1 217 ? -13.228 -8.174 27.595 1.00 90.62 217 ARG A C 1
ATOM 1715 O O . ARG A 1 217 ? -12.549 -8.174 28.617 1.00 90.62 217 ARG A O 1
ATOM 1722 N N . GLU A 1 218 ? -13.250 -9.211 26.760 1.00 89.19 218 GLU A N 1
ATOM 1723 C CA . GLU A 1 218 ? -12.419 -10.403 26.966 1.00 89.19 218 GLU A CA 1
ATOM 1724 C C . GLU A 1 218 ? -10.915 -10.121 26.836 1.00 89.19 218 GLU A C 1
ATOM 1726 O O . GLU A 1 218 ? -10.105 -10.735 27.533 1.00 89.19 218 GLU A O 1
ATOM 1731 N N . LEU A 1 219 ? -10.517 -9.222 25.932 1.00 86.38 219 LEU A N 1
ATOM 1732 C CA . LEU A 1 219 ? -9.113 -8.835 25.752 1.00 86.38 219 LEU A CA 1
ATOM 1733 C C . LEU A 1 219 ? -8.598 -7.987 26.909 1.00 86.38 219 LEU A C 1
ATOM 1735 O O . LEU A 1 219 ? -7.438 -8.144 27.286 1.00 86.38 219 LEU A O 1
ATOM 1739 N N . ASP A 1 220 ? -9.443 -7.099 27.425 1.00 86.19 220 ASP A N 1
ATOM 1740 C CA . ASP A 1 220 ? -9.161 -6.246 28.579 1.00 86.19 220 ASP A CA 1
ATOM 1741 C C . ASP A 1 220 ? -8.997 -7.096 29.849 1.00 86.19 220 ASP A C 1
ATOM 1743 O O . ASP A 1 220 ? -8.003 -6.983 30.567 1.00 86.19 220 ASP A O 1
ATOM 1747 N N . ALA A 1 221 ? -9.890 -8.076 30.038 1.00 84.56 221 ALA A N 1
ATOM 1748 C CA . ALA A 1 221 ? -9.818 -9.042 31.133 1.00 84.56 221 ALA A CA 1
ATOM 1749 C C . ALA A 1 221 ? -8.588 -9.969 31.073 1.00 84.56 221 ALA A C 1
ATOM 1751 O O . ALA A 1 221 ? -8.156 -10.466 32.104 1.00 84.56 221 ALA A O 1
ATOM 1752 N N . LYS A 1 222 ? -8.026 -10.226 29.883 1.00 81.44 222 LYS A N 1
ATOM 1753 C CA . LYS A 1 222 ? -6.790 -11.019 29.710 1.00 81.44 222 LYS A CA 1
ATOM 1754 C C . LYS A 1 222 ? -5.506 -10.199 29.884 1.00 81.44 222 LYS A C 1
ATOM 1756 O O . LYS A 1 222 ? -4.428 -10.790 29.918 1.00 81.44 222 LYS A O 1
ATOM 1761 N N . GLN A 1 223 ? -5.602 -8.870 29.886 1.00 70.00 223 GLN A N 1
ATOM 1762 C CA . GLN A 1 223 ? -4.464 -7.953 30.033 1.00 70.00 223 GLN A CA 1
ATOM 1763 C C . GLN A 1 223 ? -4.350 -7.359 31.443 1.00 70.00 223 GLN A C 1
ATOM 1765 O O . GLN A 1 223 ? -3.271 -6.870 31.781 1.00 70.00 223 GLN A O 1
ATOM 1770 N N . SER A 1 224 ? -5.431 -7.411 32.229 1.00 55.91 224 SER A N 1
ATOM 1771 C CA . SER A 1 224 ? -5.457 -7.111 33.670 1.00 55.91 224 SER A CA 1
ATOM 1772 C C . SER A 1 224 ? -4.972 -8.299 34.498 1.00 55.91 224 SER A C 1
ATOM 1774 O O . SER A 1 224 ? -4.303 -8.051 35.523 1.00 55.91 224 SER A O 1
#

Secondary structure (DSSP, 8-state):
-----------PPP--SEEEHHHHHHHHT--HHHHHHHHHTTSSPPPEEETTEEEEEHHHHHHHHHTSPPTT----THHHHHHHHHTSPP---B-TTSPBPP-S-TT-HHHHHHHHHT--TTT--HHHHHHHHHHHHHHHHHHSTTSPPPHHHHHHHHHHHHH-TT-EEETTTSTT--HHHHHHHHHTTSEEEEEETTEEEEEEEEEE-HHHHHHHHHHHHTT-